Protein AF-A0A953VPZ8-F1 (afdb_monomer)

pLDDT: mean 78.91, std 10.3, range [40.44, 90.56]

Nearest PDB structures (foldseek):
  7b0s-assembly1_A  TM=2.725E-01  e=6.919E+00  Danio rerio

Mean predicted aligned error: 15.45 Å

Foldseek 3Di:
DVLVVQLVLLLLLLVLCVVLVVNLLSLCSVQADSVLNVVVQVVLCVPLVDHSNCSSVVVDDPVSSVSSSVVCVVCVVSSVVRNVVSVVVVVVVVVVVVVVVVVVVVCLVVLCVDPDPCSPCVLVVVLCVLVVVLVVLVCCLVPVDDADADPVRHGDPRSVVVVVVSVVVNCCSVPPVVVVNCCVPPVVPVVVVVVVVVVVVVVVVVVVVVD

Radius of gyration: 29.18 Å; Cα contacts (8 Å, |Δi|>4): 123; chains: 1; bounding box: 63×64×61 Å

Solvent-accessible surface area (backbone atoms only — not comparable to full-atom values): 11446 Å² total; per-residue (Å²): 128,69,71,66,54,57,56,50,36,44,56,45,22,27,59,53,30,48,77,72,69,36,51,61,63,20,47,27,40,72,58,27,50,69,69,54,34,50,52,51,44,51,50,42,28,72,74,72,66,49,52,53,61,40,47,37,67,68,68,65,51,75,68,55,52,50,50,53,47,50,47,47,70,77,38,44,68,61,43,51,50,49,36,51,56,28,52,51,50,52,52,51,50,53,46,52,60,48,48,57,56,47,51,56,49,48,53,50,51,54,35,59,72,42,88,52,67,61,64,55,38,41,67,58,52,49,51,50,52,53,50,52,51,50,54,50,50,50,50,37,61,75,76,62,60,80,67,47,62,37,99,85,76,44,72,28,80,65,18,52,54,50,53,53,51,51,53,51,52,50,49,44,49,60,54,52,51,48,48,52,52,46,42,59,65,54,57,54,48,55,62,52,53,53,52,50,51,52,51,53,51,51,52,51,54,53,60,61,72,78,110

Sequence (211 aa):
MAIGLAAAVLAAAVRPLAQKGIDLVGSVFNGATEAGAEKIAAEIEKRTGIKVQDIADDRLTADEWAQLKDFELQNQELLLNELQEAEGRDIDRVRLLNEDRSDARALQKAAMAQDDWLTRNFIHIYAILLTAFTFAFVAWAAFGARFDIGADGTLSAAGQAQIRTVDTVLGFLLGVSLSAIIQFFFGSSKGSSDKSRMLEDLIRTAQVRER

Structure (mmCIF, N/CA/C/O backbone):
data_AF-A0A953VPZ8-F1
#
_entry.id   AF-A0A953VPZ8-F1
#
loop_
_atom_site.group_PDB
_atom_site.id
_atom_site.type_symbol
_atom_site.label_atom_id
_atom_site.label_alt_id
_atom_site.label_comp_id
_atom_site.label_asym_id
_atom_site.label_entity_id
_atom_site.label_seq_id
_at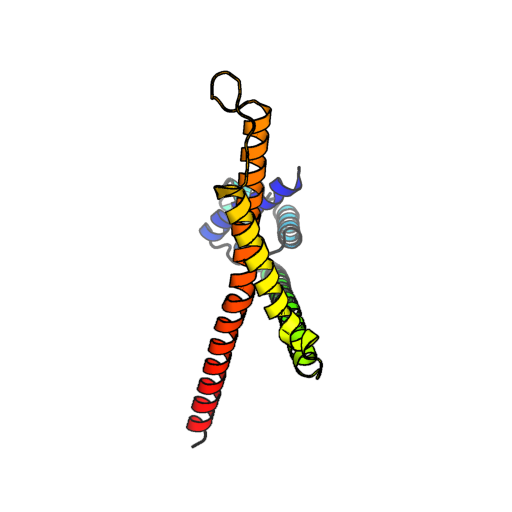om_site.pdbx_PDB_ins_code
_atom_site.Cartn_x
_atom_site.Cartn_y
_atom_site.Cartn_z
_atom_site.occupancy
_atom_site.B_iso_or_equiv
_atom_site.auth_seq_id
_atom_site.auth_comp_id
_atom_site.auth_asym_id
_atom_site.auth_atom_id
_atom_site.pdbx_PDB_model_num
ATOM 1 N N . MET A 1 1 ? -13.370 17.111 -1.414 1.00 40.44 1 MET A N 1
ATOM 2 C CA . MET A 1 1 ? -12.544 17.645 -0.304 1.00 40.44 1 MET A CA 1
ATOM 3 C C . MET A 1 1 ? -13.170 17.473 1.085 1.00 40.44 1 MET A C 1
ATOM 5 O O . MET A 1 1 ? -12.413 17.498 2.037 1.00 40.44 1 MET A O 1
ATOM 9 N N . ALA A 1 2 ? -14.487 17.256 1.237 1.00 45.53 2 ALA A N 1
ATOM 10 C CA . ALA A 1 2 ? -15.127 17.128 2.559 1.00 45.53 2 ALA A CA 1
ATOM 11 C C . ALA A 1 2 ? -14.930 15.764 3.265 1.00 45.53 2 ALA A C 1
ATOM 13 O O . ALA A 1 2 ? -15.015 15.698 4.484 1.00 45.53 2 ALA A O 1
ATOM 14 N N . ILE A 1 3 ? -14.617 14.698 2.517 1.00 46.91 3 ILE A N 1
ATOM 15 C CA . ILE A 1 3 ? -14.553 13.315 3.035 1.00 46.91 3 ILE A CA 1
ATOM 16 C C . ILE A 1 3 ? -13.409 13.132 4.054 1.00 46.91 3 ILE A C 1
ATOM 18 O O . ILE A 1 3 ? -13.586 12.503 5.085 1.00 46.91 3 ILE A O 1
ATOM 22 N N . GLY A 1 4 ? -12.255 13.775 3.837 1.00 54.81 4 GLY A N 1
ATOM 23 C CA . GLY A 1 4 ? -11.119 13.667 4.763 1.00 54.81 4 GLY A CA 1
ATOM 24 C C . GLY A 1 4 ? -11.300 14.401 6.099 1.00 54.81 4 GLY A C 1
ATOM 25 O O . GLY A 1 4 ? -10.588 14.100 7.050 1.00 54.81 4 GLY A O 1
ATOM 26 N N . LEU A 1 5 ? -12.235 15.356 6.188 1.00 60.59 5 LEU A N 1
ATOM 27 C CA . LEU A 1 5 ? -12.471 16.133 7.411 1.00 60.59 5 LEU A CA 1
ATOM 28 C C . LEU A 1 5 ? -13.300 15.349 8.436 1.00 60.59 5 LEU A C 1
ATOM 30 O O . LEU A 1 5 ? -12.982 15.398 9.619 1.00 60.59 5 LEU A O 1
ATOM 34 N N . ALA A 1 6 ? -14.312 14.595 7.998 1.00 68.38 6 ALA A N 1
ATOM 35 C CA . ALA A 1 6 ? -15.158 13.804 8.897 1.00 68.38 6 ALA A CA 1
ATOM 36 C C . ALA A 1 6 ? -14.380 12.646 9.547 1.00 68.38 6 ALA A C 1
ATOM 38 O O . ALA A 1 6 ? -14.385 12.508 10.770 1.00 68.38 6 ALA A O 1
ATOM 39 N N . ALA A 1 7 ? -13.620 11.885 8.752 1.00 71.62 7 ALA A N 1
ATOM 40 C CA . ALA A 1 7 ? -12.783 10.792 9.249 1.00 71.62 7 ALA A CA 1
ATOM 41 C C . ALA A 1 7 ? -11.695 11.274 10.228 1.00 71.62 7 ALA A C 1
ATOM 43 O O . ALA A 1 7 ? -11.443 10.636 11.250 1.00 71.62 7 ALA A O 1
ATOM 44 N N . ALA A 1 8 ? -11.080 12.432 9.959 1.00 77.75 8 ALA A N 1
ATOM 45 C CA . ALA A 1 8 ? -10.084 13.021 10.852 1.00 77.75 8 ALA A CA 1
ATOM 46 C C . ALA A 1 8 ? -10.686 13.459 12.199 1.00 77.75 8 ALA A C 1
ATOM 48 O O . ALA A 1 8 ? -10.063 13.254 13.240 1.00 77.75 8 ALA A O 1
ATOM 49 N N . VAL A 1 9 ? -11.898 14.022 12.188 1.00 81.50 9 VAL A N 1
ATOM 50 C CA . VAL A 1 9 ? -12.625 14.421 13.404 1.00 81.50 9 VAL A CA 1
ATOM 51 C C . VAL A 1 9 ? -13.013 13.198 14.243 1.00 81.50 9 VAL A C 1
ATOM 53 O O . VAL A 1 9 ? -12.809 13.204 15.455 1.00 81.50 9 VAL A O 1
ATOM 56 N N . LEU A 1 10 ? -13.496 12.124 13.612 1.00 83.12 10 LEU A N 1
ATOM 57 C CA . LEU A 1 10 ? -13.835 10.870 14.299 1.00 83.12 10 LEU A CA 1
ATOM 58 C C . LEU A 1 10 ? -12.601 10.212 14.932 1.00 83.12 10 LEU A C 1
ATOM 60 O O . LEU A 1 10 ? -12.634 9.836 16.102 1.00 83.12 10 LEU A O 1
ATOM 64 N N . ALA A 1 11 ? -11.482 10.151 14.204 1.00 82.31 11 ALA A N 1
ATOM 65 C CA . ALA A 1 11 ? -10.224 9.617 14.724 1.00 82.31 11 ALA A CA 1
ATOM 66 C C . ALA A 1 11 ? -9.658 10.459 15.884 1.00 82.31 11 ALA A C 1
ATOM 68 O O . ALA A 1 11 ? -9.096 9.916 16.838 1.00 82.31 11 ALA A O 1
ATOM 69 N N . ALA A 1 12 ? -9.819 11.784 15.828 1.00 84.62 12 ALA A N 1
ATOM 70 C CA . ALA A 1 12 ? -9.400 12.684 16.898 1.00 84.62 12 ALA A CA 1
ATOM 71 C C . ALA A 1 12 ? -10.238 12.507 18.177 1.00 84.62 12 ALA A C 1
ATOM 73 O O . ALA A 1 12 ? -9.688 12.615 19.272 1.00 84.62 12 ALA A O 1
ATOM 74 N N . ALA A 1 13 ? -11.521 12.147 18.055 1.00 84.62 13 ALA A N 1
ATOM 75 C CA . ALA A 1 13 ? -12.407 11.882 19.189 1.00 84.62 13 ALA A CA 1
ATOM 76 C C . ALA A 1 13 ? -12.068 10.587 19.962 1.00 84.62 13 ALA A C 1
ATOM 78 O O . ALA A 1 13 ? -12.404 10.478 21.140 1.00 84.62 13 ALA A O 1
ATOM 79 N N . VAL A 1 14 ? -11.351 9.625 19.362 1.00 85.38 14 VAL A N 1
ATOM 80 C CA . VAL A 1 14 ? -11.016 8.329 19.997 1.00 85.38 14 VAL A CA 1
ATOM 81 C C . VAL A 1 14 ? -10.221 8.500 21.297 1.00 85.38 14 VAL A C 1
ATOM 83 O O . VAL A 1 14 ? -10.503 7.846 22.301 1.00 85.38 14 VAL A O 1
ATOM 86 N N . ARG A 1 15 ? -9.217 9.385 21.302 1.00 85.44 15 ARG A N 1
ATOM 87 C CA . ARG A 1 15 ? -8.354 9.612 22.474 1.00 85.44 15 ARG A CA 1
ATOM 88 C C . ARG A 1 15 ? -9.101 10.202 23.677 1.00 85.44 15 ARG A C 1
ATOM 90 O O . ARG A 1 15 ? -8.970 9.621 24.755 1.00 85.44 15 ARG A O 1
ATOM 97 N N . PRO A 1 16 ? -9.848 11.315 23.548 1.00 86.75 16 PRO A N 1
ATOM 98 C CA . PRO A 1 16 ? -10.586 11.878 24.675 1.00 86.75 16 PRO A CA 1
ATOM 99 C C . PRO A 1 16 ? -11.687 10.927 25.174 1.00 86.75 16 PRO A C 1
ATOM 101 O O . PRO A 1 16 ? -11.852 10.792 26.384 1.00 86.75 16 PRO A O 1
ATOM 104 N N . LEU A 1 17 ? -12.347 10.167 24.287 1.00 87.44 17 LEU A N 1
ATOM 105 C CA . LEU A 1 17 ? -13.311 9.127 24.685 1.00 87.44 17 LEU A CA 1
ATOM 106 C C . LEU A 1 17 ? -12.668 8.041 25.561 1.00 87.44 17 LEU A C 1
ATOM 108 O O . LEU A 1 17 ? -13.186 7.728 26.633 1.00 87.44 17 LEU A O 1
ATOM 112 N N . ALA A 1 18 ? -11.502 7.527 25.159 1.00 83.50 18 ALA A N 1
ATOM 113 C CA . ALA A 1 18 ? -10.768 6.528 25.935 1.00 83.50 18 ALA A CA 1
ATOM 114 C C . ALA A 1 18 ? -10.271 7.079 27.287 1.00 83.50 18 ALA A C 1
ATOM 116 O O . ALA A 1 18 ? -10.328 6.392 28.303 1.00 83.50 18 ALA A O 1
ATOM 117 N N . GLN A 1 19 ? -9.824 8.339 27.340 1.00 86.12 19 GLN A N 1
ATOM 118 C CA . GLN A 1 19 ? -9.373 8.970 28.591 1.00 86.12 19 GLN A CA 1
ATOM 119 C C . GLN A 1 19 ? -10.501 9.162 29.614 1.00 86.12 19 GLN A C 1
ATOM 121 O O . GLN A 1 19 ? -10.240 9.183 30.817 1.00 86.12 19 GLN A O 1
ATOM 126 N N . LYS A 1 20 ? -11.746 9.296 29.150 1.00 86.38 20 LYS A N 1
ATOM 127 C CA . LYS A 1 20 ? -12.943 9.419 29.994 1.00 86.38 20 LYS A CA 1
ATOM 128 C C . LYS A 1 20 ? -13.634 8.075 30.257 1.00 86.38 20 LYS A C 1
ATOM 130 O O . LYS A 1 20 ? -14.678 8.053 30.905 1.00 86.38 20 LYS A O 1
ATOM 135 N N . GLY A 1 21 ? -13.048 6.965 29.796 1.00 82.19 21 GLY A N 1
ATOM 136 C CA . GLY A 1 21 ? -13.569 5.610 29.993 1.00 82.19 21 GLY A CA 1
ATOM 137 C C . GLY A 1 21 ? -14.840 5.319 29.196 1.00 82.19 21 GLY A C 1
ATOM 138 O O . GLY A 1 21 ? -15.685 4.554 29.662 1.00 82.19 21 GLY A O 1
ATOM 139 N N . ILE A 1 22 ? -15.020 5.967 28.041 1.00 89.25 22 ILE A N 1
ATOM 140 C CA . ILE A 1 22 ? -16.116 5.714 27.095 1.00 89.25 22 ILE A CA 1
ATOM 141 C C . ILE A 1 22 ? -15.594 4.768 26.005 1.00 89.25 22 ILE A C 1
ATOM 143 O O . ILE A 1 22 ? -15.309 5.162 24.870 1.00 89.25 22 ILE A O 1
ATOM 147 N N . ASP A 1 23 ? -15.399 3.510 26.397 1.00 84.94 23 ASP A N 1
ATOM 148 C CA . ASP A 1 23 ? -14.606 2.526 25.658 1.00 84.94 23 ASP A CA 1
ATOM 149 C C . ASP A 1 23 ? -15.328 1.968 24.425 1.00 84.94 23 ASP A C 1
ATOM 151 O O . ASP A 1 23 ? -14.698 1.755 23.388 1.00 84.94 23 ASP A O 1
ATOM 155 N N . LEU A 1 24 ? -16.645 1.746 24.481 1.00 83.25 24 LEU A N 1
ATOM 156 C CA . LEU A 1 24 ? -17.409 1.199 23.352 1.00 83.25 24 LEU A CA 1
ATOM 157 C C . LEU A 1 24 ? -17.569 2.226 22.232 1.00 83.25 24 LEU A C 1
ATOM 159 O O . LEU A 1 24 ? -17.402 1.895 21.065 1.00 83.25 24 LEU A O 1
ATOM 163 N N . VAL A 1 25 ? -17.826 3.491 22.567 1.00 85.44 25 VAL A N 1
ATOM 164 C CA . VAL A 1 25 ? -17.894 4.558 21.553 1.00 85.44 25 VAL A CA 1
ATOM 165 C C . VAL A 1 25 ? -16.508 4.803 20.950 1.00 85.44 25 VAL A C 1
ATOM 167 O O . VAL A 1 25 ? -16.372 4.905 19.731 1.00 85.44 25 VAL A O 1
ATOM 170 N N . GLY A 1 26 ? -15.461 4.831 21.782 1.00 85.31 26 GLY A N 1
ATOM 171 C CA . GLY A 1 26 ? -14.081 4.974 21.315 1.00 85.31 26 GLY A CA 1
ATOM 172 C C . GLY A 1 26 ? -13.617 3.806 20.438 1.00 85.31 26 GLY A C 1
ATOM 173 O O . GLY A 1 26 ? -12.988 4.026 19.403 1.00 85.31 26 GLY A O 1
ATOM 174 N N . SER A 1 27 ? -13.953 2.569 20.810 1.00 83.75 27 SER A N 1
ATOM 175 C CA . SER A 1 27 ? -13.618 1.374 20.024 1.00 83.75 27 SER A CA 1
ATOM 176 C C . SER A 1 27 ? -14.391 1.313 18.714 1.00 83.75 27 SER A C 1
ATOM 178 O O . SER A 1 27 ? -13.782 1.001 17.693 1.00 83.75 27 SER A O 1
ATOM 180 N N . VAL A 1 28 ? -15.674 1.691 18.698 1.00 85.00 28 VAL A N 1
ATOM 181 C CA . VAL A 1 28 ? -16.442 1.844 17.454 1.00 85.00 28 VAL A CA 1
ATOM 182 C C . VAL A 1 28 ? -15.779 2.877 16.552 1.00 85.00 28 VAL A C 1
ATOM 184 O O . VAL A 1 28 ? -15.530 2.579 15.398 1.00 85.00 28 VAL A O 1
ATOM 187 N N . PHE A 1 29 ? -15.406 4.062 17.033 1.00 87.00 29 PHE A N 1
ATOM 188 C CA . PHE A 1 29 ? -14.740 5.048 16.167 1.00 87.00 29 PHE A CA 1
ATOM 189 C C . PHE A 1 29 ? -13.352 4.619 15.679 1.00 87.00 29 PHE A C 1
ATOM 191 O O . PHE A 1 29 ? -12.915 5.069 14.623 1.00 87.00 29 PHE A O 1
ATOM 198 N N . ASN A 1 30 ? -12.669 3.741 16.411 1.00 84.56 30 ASN A N 1
ATOM 199 C CA . ASN A 1 30 ? -11.374 3.202 16.006 1.00 84.56 30 ASN A CA 1
ATOM 200 C C . ASN A 1 30 ? -11.483 2.013 15.032 1.00 84.56 30 ASN A C 1
ATOM 202 O O . ASN A 1 30 ? -10.611 1.839 14.185 1.00 84.56 30 ASN A O 1
ATOM 206 N N . GLY A 1 31 ? -12.511 1.174 15.182 1.00 74.12 31 GLY A N 1
ATOM 207 C CA . GLY A 1 31 ? -12.686 -0.069 14.426 1.00 74.12 31 GLY A CA 1
ATOM 208 C C . GLY A 1 31 ? -13.763 -0.017 13.343 1.00 74.12 31 GLY A C 1
ATOM 209 O O . GLY A 1 31 ? -13.745 -0.842 12.437 1.00 74.12 31 GLY A O 1
ATOM 210 N N . ALA A 1 32 ? -14.697 0.930 13.399 1.00 73.81 32 ALA A N 1
ATOM 211 C CA . ALA A 1 32 ? -15.796 1.018 12.449 1.00 73.81 32 ALA A CA 1
ATOM 212 C C . ALA A 1 32 ? -15.379 1.685 11.143 1.00 73.81 32 ALA A C 1
ATOM 214 O O . ALA A 1 32 ? -14.525 2.567 11.072 1.00 73.81 32 ALA A O 1
ATOM 215 N N . THR A 1 33 ? -16.081 1.298 10.084 1.00 73.06 33 THR A N 1
ATOM 216 C CA . THR A 1 33 ? -16.045 2.025 8.816 1.00 73.06 33 THR A CA 1
ATOM 217 C C . THR A 1 33 ? -16.553 3.454 8.995 1.00 73.06 33 THR A C 1
ATOM 219 O O . THR A 1 33 ? -17.422 3.677 9.837 1.00 73.06 33 THR A O 1
ATOM 222 N N . GLU A 1 34 ? -16.101 4.386 8.148 1.00 76.25 34 GLU A N 1
ATOM 223 C CA . GLU A 1 34 ? -16.544 5.793 8.160 1.00 76.25 34 GLU A CA 1
ATOM 224 C C . GLU A 1 34 ? -18.072 5.918 8.278 1.00 76.25 34 GLU A C 1
ATOM 226 O O . GLU A 1 34 ? -18.557 6.653 9.125 1.00 76.25 34 GLU A O 1
ATOM 231 N N . ALA A 1 35 ? -18.837 5.103 7.543 1.00 77.75 35 ALA A N 1
ATOM 232 C CA . ALA A 1 35 ? -20.300 5.102 7.602 1.00 77.75 35 ALA A CA 1
ATOM 233 C C . ALA A 1 35 ? -20.890 4.664 8.963 1.00 77.75 35 ALA A C 1
ATOM 235 O O . ALA A 1 35 ? -21.907 5.203 9.395 1.00 77.75 35 ALA A O 1
ATOM 236 N N . GLY A 1 36 ? -20.270 3.695 9.644 1.00 78.06 36 GLY A N 1
ATOM 237 C CA . GLY A 1 36 ? -20.708 3.228 10.969 1.00 78.06 36 GLY A CA 1
ATOM 238 C C . GLY A 1 36 ? -20.361 4.244 12.057 1.00 78.06 36 GLY A C 1
ATOM 239 O O . GLY A 1 36 ? -21.195 4.588 12.893 1.00 78.06 36 GLY A O 1
ATOM 240 N N . ALA A 1 37 ? -19.160 4.819 11.978 1.00 82.38 37 ALA A N 1
ATOM 241 C CA . ALA A 1 37 ? -18.730 5.900 12.855 1.00 82.38 37 ALA A CA 1
ATOM 242 C C . ALA A 1 37 ? -19.582 7.174 12.661 1.00 82.38 37 ALA A C 1
ATOM 244 O O . ALA A 1 37 ? -20.009 7.781 13.641 1.00 82.38 37 ALA A O 1
ATOM 245 N N . GLU A 1 38 ? -19.926 7.543 11.424 1.00 84.31 38 GLU A N 1
ATOM 246 C CA . GLU A 1 38 ? -20.833 8.661 11.121 1.00 84.31 38 GLU A CA 1
ATOM 247 C C . GLU A 1 38 ? -22.262 8.422 11.623 1.00 84.31 38 GLU A C 1
ATOM 249 O O . GLU A 1 38 ? -22.907 9.342 12.124 1.00 84.31 38 GLU A O 1
ATOM 254 N N . LYS A 1 39 ? -22.764 7.188 11.539 1.00 84.56 39 LYS A N 1
ATOM 255 C CA . LYS A 1 39 ? -24.092 6.831 12.053 1.00 84.56 39 LYS A CA 1
ATOM 256 C C . LYS A 1 39 ? -24.168 6.986 13.572 1.00 84.56 39 LYS A C 1
ATOM 258 O O . LYS A 1 39 ? -25.136 7.552 14.077 1.00 84.56 39 LYS A O 1
ATOM 263 N N . ILE A 1 40 ? -23.142 6.537 14.297 1.00 84.06 40 ILE A N 1
ATOM 264 C CA . ILE A 1 40 ? -23.060 6.715 15.753 1.00 84.06 40 ILE A CA 1
ATOM 265 C C . ILE A 1 40 ? -22.842 8.187 16.117 1.00 84.06 40 ILE A C 1
ATOM 267 O O . ILE A 1 40 ? -23.482 8.677 17.041 1.00 84.06 40 ILE A O 1
ATOM 271 N N . ALA A 1 41 ? -22.031 8.922 15.355 1.00 86.12 41 ALA A N 1
ATOM 272 C CA . ALA A 1 41 ? -21.867 10.366 15.505 1.00 86.12 41 ALA A CA 1
ATOM 273 C C . ALA A 1 41 ? -23.193 11.130 15.368 1.00 86.12 41 ALA A C 1
ATOM 275 O O . ALA A 1 41 ? -23.511 11.974 16.205 1.00 86.12 41 ALA A O 1
ATOM 276 N N . ALA A 1 42 ? -23.982 10.802 14.344 1.00 86.19 42 ALA A N 1
ATOM 277 C CA . ALA A 1 42 ? -25.286 11.408 14.110 1.00 86.19 42 ALA A CA 1
ATOM 278 C C . ALA A 1 42 ? -26.299 11.041 15.204 1.00 86.19 42 ALA A C 1
ATOM 280 O O . ALA A 1 42 ? -27.109 11.879 15.597 1.00 86.19 42 ALA A O 1
ATOM 281 N N . GLU A 1 43 ? -26.263 9.808 15.717 1.00 85.19 43 GLU A N 1
ATOM 282 C CA . GLU A 1 43 ? -27.168 9.383 16.788 1.00 85.19 43 GLU A CA 1
ATOM 283 C C . GLU A 1 43 ? -26.795 10.008 18.143 1.00 85.19 43 GLU A C 1
ATOM 285 O O . GLU A 1 43 ? -27.692 10.367 18.909 1.00 85.19 43 GLU A O 1
ATOM 290 N N . ILE A 1 44 ? -25.499 10.219 18.409 1.00 85.56 44 ILE A N 1
ATOM 291 C CA . ILE A 1 44 ? -25.018 11.015 19.546 1.00 85.56 44 ILE A CA 1
ATOM 292 C C . ILE A 1 44 ? -25.533 12.451 19.409 1.00 85.56 44 ILE A C 1
ATOM 294 O O . ILE A 1 44 ? -26.270 12.909 20.279 1.00 85.56 44 ILE A O 1
ATOM 298 N N . GLU A 1 45 ? -25.259 13.131 18.292 1.00 88.00 45 GLU A N 1
ATOM 299 C CA . GLU A 1 45 ? -25.697 14.519 18.080 1.00 88.00 45 GLU A CA 1
ATOM 300 C C . GLU A 1 45 ? -27.221 14.663 18.189 1.00 88.00 45 GLU A C 1
ATOM 302 O O . GLU A 1 45 ? -27.728 15.606 18.792 1.00 88.00 45 GLU A O 1
ATOM 307 N N . LYS A 1 46 ? -27.982 13.695 17.680 1.00 86.62 46 LYS A N 1
ATOM 308 C CA . LYS A 1 46 ? -29.445 13.709 17.745 1.00 86.62 46 LYS A CA 1
ATOM 309 C C . LYS A 1 46 ? -29.997 13.536 19.162 1.00 86.62 46 LYS A C 1
ATOM 311 O O . LYS A 1 46 ? -31.048 14.101 19.464 1.00 86.62 46 LYS A O 1
ATOM 316 N N . ARG A 1 47 ? -29.358 12.721 20.007 1.00 81.75 47 ARG A N 1
ATOM 317 C CA . ARG A 1 47 ? -29.874 12.382 21.347 1.00 81.75 47 ARG A CA 1
ATOM 318 C C . ARG A 1 47 ? -29.329 13.266 22.451 1.00 81.75 47 ARG A C 1
ATOM 320 O O . ARG A 1 47 ? -30.076 13.604 23.363 1.00 81.75 47 ARG A O 1
ATOM 327 N N . THR A 1 48 ? -28.050 13.607 22.380 1.00 80.88 48 THR A N 1
ATOM 328 C CA . THR A 1 48 ? -27.366 14.408 23.400 1.00 80.88 48 THR A CA 1
ATOM 329 C C . THR A 1 48 ? -27.151 15.849 22.944 1.00 80.88 48 THR A C 1
ATOM 331 O O . THR A 1 48 ? -26.868 16.710 23.766 1.00 80.88 48 THR A O 1
ATOM 334 N N . GLY A 1 49 ? -27.296 16.146 21.647 1.00 80.62 49 GLY A N 1
ATOM 335 C CA . GLY A 1 49 ? -26.959 17.461 21.092 1.00 80.62 49 GLY A CA 1
ATOM 336 C C . GLY A 1 49 ? -25.455 17.684 20.923 1.00 80.62 49 GLY A C 1
ATOM 337 O O . GLY A 1 49 ? -25.049 18.755 20.473 1.00 80.62 49 GLY A O 1
ATOM 338 N N . ILE A 1 50 ? -24.627 16.696 21.276 1.00 83.94 50 ILE A N 1
ATOM 339 C CA . ILE A 1 50 ? -23.170 16.820 21.303 1.00 83.94 50 ILE A CA 1
ATOM 340 C C . ILE A 1 50 ? -22.602 16.542 19.916 1.00 83.94 50 ILE A C 1
ATOM 342 O O . ILE A 1 50 ? -22.806 15.468 19.348 1.00 83.94 50 ILE A O 1
ATOM 346 N N . LYS A 1 51 ? -21.825 17.486 19.386 1.00 84.12 51 LYS A N 1
ATOM 347 C CA . LYS A 1 51 ? -21.119 17.295 18.119 1.00 84.12 51 LYS A CA 1
ATOM 348 C C . LYS A 1 51 ? -19.810 16.567 18.354 1.00 84.12 51 LYS A C 1
ATOM 350 O O . LYS A 1 51 ? -19.058 16.887 19.269 1.00 84.12 51 LYS A O 1
ATOM 355 N N . VAL A 1 52 ? -19.462 15.663 17.442 1.00 81.50 52 VAL A N 1
ATOM 356 C CA . VAL A 1 52 ? -18.191 14.919 17.506 1.00 81.50 52 VAL A CA 1
ATOM 357 C C . VAL A 1 52 ? -16.962 15.834 17.472 1.00 81.50 52 VAL A C 1
ATOM 359 O O . VAL A 1 52 ? -15.933 15.504 18.049 1.00 81.50 52 VAL A O 1
ATOM 362 N N . GLN A 1 53 ? -17.077 17.014 16.862 1.00 84.00 53 GLN A N 1
ATOM 363 C CA . GLN A 1 53 ? -16.019 18.030 16.870 1.00 84.00 53 GLN A CA 1
ATOM 364 C C . GLN A 1 53 ? -15.699 18.519 18.288 1.00 84.00 53 GLN A C 1
ATOM 366 O O . GLN A 1 53 ? -14.531 18.686 18.622 1.00 84.00 53 GLN A O 1
ATOM 371 N N . ASP A 1 54 ? -16.713 18.673 19.139 1.00 84.31 54 ASP A N 1
ATOM 372 C CA . ASP A 1 54 ? -16.533 19.115 20.524 1.00 84.31 54 ASP A CA 1
ATOM 373 C C . ASP A 1 54 ? -15.937 17.999 21.396 1.00 84.31 54 ASP A C 1
ATOM 375 O O . ASP A 1 54 ? -15.173 18.282 22.320 1.00 84.31 54 ASP A O 1
ATOM 379 N N . ILE A 1 55 ? -16.212 16.731 21.047 1.00 82.75 55 ILE A N 1
ATOM 380 C CA . ILE A 1 55 ? -15.533 15.557 21.618 1.00 82.75 55 ILE A CA 1
ATOM 381 C C . ILE A 1 55 ? -14.044 15.574 21.233 1.00 82.75 55 ILE A C 1
ATOM 383 O O . ILE A 1 55 ? -13.184 15.399 22.091 1.00 82.75 55 ILE A O 1
ATOM 387 N N . ALA A 1 56 ? -13.735 15.789 19.949 1.00 83.00 56 ALA A N 1
ATOM 388 C CA . ALA A 1 56 ? -12.370 15.796 19.417 1.00 83.00 56 ALA A CA 1
ATOM 389 C C . ALA A 1 56 ? -11.511 16.948 19.965 1.00 83.00 56 ALA A C 1
ATOM 391 O O . ALA A 1 56 ? -10.323 16.755 20.223 1.00 83.00 56 ALA A O 1
ATOM 392 N N . ASP A 1 57 ? -12.118 18.119 20.169 1.00 84.81 57 ASP A N 1
ATOM 393 C CA . ASP A 1 57 ? -11.465 19.310 20.723 1.00 84.81 57 ASP A CA 1
ATOM 394 C C . ASP A 1 57 ? -11.425 19.321 22.270 1.00 84.81 57 ASP A C 1
ATOM 396 O O . ASP A 1 57 ? -10.950 20.299 22.850 1.00 84.81 57 ASP A O 1
ATOM 400 N N . ASP A 1 58 ? -11.921 18.269 22.939 1.00 81.25 58 ASP A N 1
ATOM 401 C CA . ASP A 1 58 ? -12.032 18.145 24.408 1.00 81.25 58 ASP A CA 1
ATOM 402 C C . ASP A 1 58 ? -12.736 19.351 25.068 1.00 81.25 58 ASP A C 1
ATOM 404 O O . ASP A 1 58 ? -12.348 19.842 26.129 1.00 81.25 58 ASP A O 1
ATOM 408 N N . ARG A 1 59 ? -13.781 19.872 24.413 1.00 83.19 59 ARG A N 1
ATOM 409 C CA . ARG A 1 59 ? -14.531 21.063 24.864 1.00 83.19 59 ARG A CA 1
ATOM 410 C C . ARG A 1 59 ? -15.770 20.742 25.695 1.00 83.19 59 ARG A C 1
ATOM 412 O O . ARG A 1 59 ? -16.504 21.655 26.064 1.00 83.19 59 ARG A O 1
ATOM 419 N N . LEU A 1 60 ? -15.996 19.468 25.991 1.00 84.19 60 LEU A N 1
ATOM 420 C CA . LEU A 1 60 ? -17.184 19.006 26.695 1.00 84.19 60 LEU A CA 1
ATOM 421 C C . LEU A 1 60 ? -17.112 19.277 28.194 1.00 84.19 60 LEU A C 1
ATOM 423 O O . LEU A 1 60 ? -16.104 19.032 28.865 1.00 84.19 60 LEU A O 1
ATOM 427 N N . THR A 1 61 ? -18.237 19.727 28.728 1.00 85.56 61 THR A N 1
ATOM 428 C CA . THR A 1 61 ? -18.492 19.866 30.159 1.00 85.56 61 THR A CA 1
ATOM 429 C C . THR A 1 61 ? -18.639 18.499 30.833 1.00 85.56 61 THR A C 1
ATOM 431 O O . THR A 1 61 ? -18.878 17.476 30.192 1.00 85.56 61 THR A O 1
ATOM 434 N N . ALA A 1 62 ? -18.499 18.460 32.162 1.00 83.00 62 ALA A N 1
ATOM 435 C CA . ALA A 1 62 ? -18.650 17.221 32.930 1.00 83.00 62 ALA A CA 1
ATOM 436 C C . ALA A 1 62 ? -20.039 16.574 32.750 1.00 83.00 62 ALA A C 1
ATOM 438 O O . ALA A 1 62 ? -20.136 15.348 32.704 1.00 83.00 62 ALA A O 1
ATOM 439 N N . ASP A 1 63 ? -21.085 17.389 32.588 1.00 84.00 63 ASP A N 1
ATOM 440 C CA . ASP A 1 63 ? -22.454 16.915 32.368 1.00 84.00 63 ASP A CA 1
ATOM 441 C C . ASP A 1 63 ? -22.627 16.304 30.967 1.00 84.00 63 ASP A C 1
ATOM 443 O O . ASP A 1 63 ? -23.287 15.279 30.812 1.00 84.00 63 ASP A O 1
ATOM 447 N N . GLU A 1 64 ? -21.980 16.867 29.944 1.00 85.00 64 GLU A N 1
ATOM 448 C CA . GLU A 1 64 ? -21.983 16.315 28.581 1.00 85.00 64 GLU A CA 1
ATOM 449 C C . GLU A 1 64 ? -21.216 14.987 28.496 1.00 85.00 64 GLU A C 1
ATOM 451 O O . GLU A 1 64 ? -21.647 14.053 27.817 1.00 85.00 64 GLU A O 1
ATOM 456 N N . TRP A 1 65 ? -20.121 14.849 29.250 1.00 85.19 65 TRP A N 1
ATOM 457 C CA . TRP A 1 65 ? -19.427 13.567 29.400 1.00 85.19 65 TRP A CA 1
ATOM 458 C C . TRP A 1 65 ? -20.309 12.504 30.061 1.00 85.19 65 TRP A C 1
ATOM 460 O O . TRP A 1 65 ? -20.300 11.348 29.633 1.00 85.19 65 TRP A O 1
ATOM 470 N N . ALA A 1 66 ? -21.095 12.886 31.071 1.00 86.12 66 ALA A N 1
ATOM 471 C CA . ALA A 1 66 ? -22.052 11.983 31.704 1.00 86.12 66 ALA A CA 1
ATOM 472 C C . ALA A 1 66 ? -23.147 11.542 30.717 1.00 86.12 66 ALA A C 1
ATOM 474 O O . ALA A 1 66 ? -23.458 10.356 30.647 1.00 86.12 66 ALA A O 1
ATOM 475 N N . GLN A 1 67 ? -23.653 12.451 29.878 1.00 87.00 67 GLN A N 1
ATOM 476 C CA . GLN A 1 67 ? -24.629 12.114 28.833 1.00 87.00 67 GLN A CA 1
ATOM 477 C C . GLN A 1 67 ? -24.068 11.161 27.771 1.00 87.00 67 GLN A C 1
ATOM 479 O O . GLN A 1 67 ? -24.778 10.263 27.320 1.00 87.00 67 GLN A O 1
ATOM 484 N N . LEU A 1 68 ? -22.799 11.312 27.379 1.00 86.44 68 LEU A N 1
ATOM 485 C CA . LEU A 1 68 ? -22.136 10.362 26.477 1.00 86.44 68 LEU A CA 1
ATOM 486 C C . LEU A 1 68 ? -21.973 8.984 27.121 1.00 86.44 68 LEU A C 1
ATOM 488 O O . LEU A 1 68 ? -22.134 7.966 26.446 1.00 86.44 68 LEU A O 1
ATOM 492 N N . LYS A 1 69 ? -21.683 8.942 28.425 1.00 89.00 69 LYS A N 1
ATOM 493 C CA . LYS A 1 69 ? -21.598 7.683 29.167 1.00 89.00 69 LYS A CA 1
ATOM 494 C C . LYS A 1 69 ? -22.962 7.003 29.274 1.00 89.00 69 LYS A C 1
ATOM 496 O O . LYS A 1 69 ? -23.063 5.800 29.047 1.00 89.00 69 LYS A O 1
ATOM 501 N N . ASP A 1 70 ? -24.017 7.764 29.539 1.00 87.88 70 ASP A N 1
ATOM 502 C CA . ASP A 1 70 ? -25.386 7.249 29.534 1.00 87.88 70 ASP A CA 1
ATOM 503 C C . ASP A 1 70 ? -25.803 6.769 28.140 1.00 87.88 70 ASP A C 1
ATOM 505 O O . ASP A 1 70 ? -26.434 5.719 28.014 1.00 87.88 70 ASP A O 1
ATOM 509 N N . PHE A 1 71 ? -25.402 7.478 27.082 1.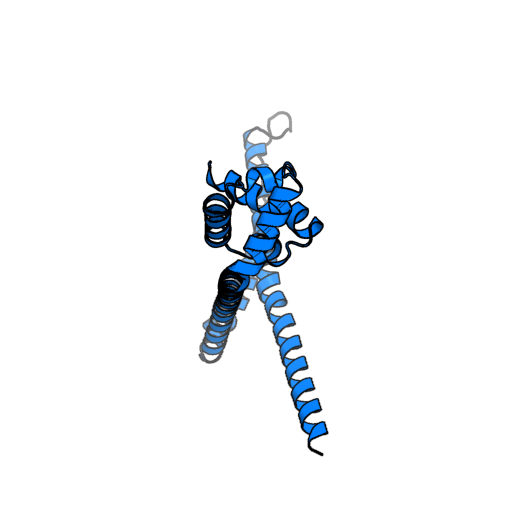00 89.38 71 PHE A N 1
ATOM 510 C CA . PHE A 1 71 ? -25.611 7.035 25.706 1.00 89.38 71 PHE A CA 1
ATOM 511 C C . PHE A 1 71 ? -24.927 5.690 25.438 1.00 89.38 71 PHE A C 1
ATOM 513 O O . PHE A 1 71 ? -25.564 4.797 24.879 1.00 89.38 71 PHE A O 1
ATOM 520 N N . GLU A 1 72 ? -23.668 5.524 25.853 1.00 88.50 72 GLU A N 1
ATOM 521 C CA . GLU A 1 72 ? -22.926 4.266 25.723 1.00 88.50 72 GLU A CA 1
ATOM 522 C C . GLU A 1 72 ? -23.658 3.111 26.417 1.00 88.50 72 GLU A C 1
ATOM 524 O O . GLU A 1 72 ? -23.851 2.053 25.819 1.00 88.50 72 GLU A O 1
ATOM 529 N N . LEU A 1 73 ? -24.114 3.330 27.652 1.00 88.69 73 LEU A N 1
ATOM 530 C CA . LEU A 1 73 ? -24.829 2.320 28.434 1.00 88.69 73 LEU A CA 1
ATOM 531 C C . LEU A 1 73 ? -26.184 1.962 27.813 1.00 88.69 73 LEU A C 1
ATOM 533 O O . LEU A 1 73 ? -26.560 0.793 27.772 1.00 88.69 73 LEU A O 1
ATOM 537 N N . GLN A 1 74 ? -26.919 2.954 27.308 1.00 89.12 74 GLN A N 1
ATOM 538 C CA . GLN A 1 74 ? -28.236 2.743 26.701 1.00 89.12 74 GLN A CA 1
ATOM 539 C C . GLN A 1 74 ? -28.163 2.126 25.302 1.00 89.12 74 GLN A C 1
ATOM 541 O O . GLN A 1 74 ? -29.101 1.448 24.887 1.00 89.12 74 GLN A O 1
ATOM 546 N N . ASN A 1 75 ? -27.076 2.363 24.566 1.00 89.44 75 ASN A N 1
ATOM 547 C CA . ASN A 1 75 ? -26.920 1.944 23.171 1.00 89.44 75 ASN A CA 1
ATOM 548 C C . ASN A 1 75 ? -25.806 0.903 23.001 1.00 89.44 75 ASN A C 1
ATOM 550 O O . ASN A 1 75 ? -25.291 0.723 21.900 1.00 89.44 75 ASN A O 1
ATOM 554 N N . GLN A 1 76 ? -25.454 0.186 24.069 1.00 87.69 76 GLN A N 1
ATOM 555 C CA . GLN A 1 76 ? -24.405 -0.830 24.050 1.00 87.69 76 GLN A CA 1
ATOM 556 C C . GLN A 1 76 ? -24.631 -1.883 22.954 1.00 87.69 76 GLN A C 1
ATOM 558 O O . GLN A 1 76 ? -23.692 -2.237 22.249 1.00 87.69 76 GLN A O 1
ATOM 563 N N . GLU A 1 77 ? -25.867 -2.348 22.760 1.00 87.31 77 GLU A N 1
ATOM 564 C CA . GLU A 1 77 ? -26.194 -3.330 21.717 1.00 87.31 77 GLU A CA 1
ATOM 565 C C . GLU A 1 77 ? -25.933 -2.785 20.304 1.00 87.31 77 GLU A C 1
ATOM 567 O O . GLU A 1 77 ? -25.345 -3.472 19.472 1.00 87.31 77 GLU A O 1
ATOM 572 N N . LEU A 1 78 ? -26.296 -1.524 20.049 1.00 88.38 78 LEU A N 1
ATOM 573 C CA . LEU A 1 78 ? -26.021 -0.856 18.777 1.00 88.38 78 LEU A CA 1
ATOM 574 C C . LEU A 1 78 ? -24.510 -0.759 18.524 1.00 88.38 78 LEU A C 1
ATOM 576 O O . LEU A 1 78 ? -24.053 -1.083 17.431 1.00 88.38 78 LEU A O 1
ATOM 580 N N . LEU A 1 79 ? -23.741 -0.345 19.536 1.00 88.25 79 LEU A N 1
ATOM 581 C CA . LEU A 1 79 ? -22.285 -0.205 19.438 1.00 88.25 79 LEU A CA 1
ATOM 582 C C . LEU A 1 79 ? -21.602 -1.560 19.193 1.00 88.25 79 LEU A C 1
ATOM 584 O O . LEU A 1 79 ? -20.706 -1.654 18.356 1.00 88.25 79 LEU A O 1
ATOM 588 N N . LEU A 1 80 ? -22.048 -2.619 19.874 1.00 88.38 80 LEU A N 1
ATOM 589 C CA . LEU A 1 80 ? -21.517 -3.972 19.686 1.00 88.38 80 LEU A CA 1
ATOM 590 C C . LEU A 1 80 ? -21.836 -4.538 18.298 1.00 88.38 80 LEU A C 1
ATOM 592 O O . LEU A 1 80 ? -20.967 -5.164 17.696 1.00 88.38 80 LEU A O 1
ATOM 596 N N . ASN A 1 81 ? -23.040 -4.302 17.775 1.00 88.38 81 ASN A N 1
ATOM 597 C CA . ASN A 1 81 ? -23.410 -4.756 16.434 1.00 88.38 81 ASN A CA 1
ATOM 598 C C . ASN A 1 81 ? -22.557 -4.076 15.353 1.00 88.38 81 ASN A C 1
ATOM 600 O O . ASN A 1 81 ? -22.037 -4.753 14.471 1.00 88.38 81 ASN A O 1
ATOM 604 N N . GLU A 1 82 ? -22.339 -2.761 15.447 1.00 87.25 82 GLU A N 1
ATOM 605 C CA . GLU A 1 82 ? -21.492 -2.031 14.489 1.00 87.25 82 GLU A CA 1
ATOM 606 C C . GLU A 1 82 ? -20.023 -2.492 14.545 1.00 87.25 82 GLU A C 1
ATOM 608 O O . GLU A 1 82 ? -19.371 -2.610 13.505 1.00 87.25 82 GLU A O 1
ATOM 613 N N . LEU A 1 83 ? -19.505 -2.816 15.739 1.00 85.31 83 LEU A N 1
ATOM 614 C CA . LEU A 1 83 ? -18.180 -3.433 15.893 1.00 85.31 83 LEU A CA 1
ATOM 615 C C . LEU A 1 83 ? -18.112 -4.802 15.217 1.00 85.31 83 LEU A C 1
ATOM 617 O O . LEU A 1 83 ? -17.196 -5.051 14.437 1.00 85.31 83 LEU A O 1
ATOM 621 N N . GLN A 1 84 ? -19.092 -5.671 15.471 1.00 86.31 84 GLN A N 1
ATOM 622 C CA . GLN A 1 84 ? -19.142 -7.003 14.863 1.00 86.31 84 GLN A CA 1
ATOM 623 C C . GLN A 1 84 ? -19.232 -6.934 13.336 1.00 86.31 84 GLN A C 1
ATOM 625 O O . GLN A 1 84 ? -18.574 -7.709 12.644 1.00 86.31 84 GLN A O 1
ATOM 630 N N . GLU A 1 85 ? -20.006 -5.996 12.790 1.00 85.44 85 GLU A N 1
ATOM 631 C CA . GLU A 1 85 ? -20.085 -5.777 11.344 1.00 85.44 85 GLU A CA 1
ATOM 632 C C . GLU A 1 85 ? -18.770 -5.259 10.753 1.00 85.44 85 GLU A C 1
ATOM 634 O O . GLU A 1 85 ? -18.432 -5.573 9.606 1.00 85.44 85 GLU A O 1
ATOM 639 N N . ALA A 1 86 ? -18.031 -4.431 11.491 1.00 82.31 86 ALA A N 1
ATOM 640 C CA . ALA A 1 86 ? -16.720 -3.963 11.062 1.00 82.31 86 ALA A CA 1
ATOM 641 C C . ALA A 1 86 ? -15.685 -5.102 11.077 1.00 82.31 86 ALA A C 1
ATOM 643 O O . ALA A 1 86 ? -15.032 -5.348 10.061 1.00 82.31 86 ALA A O 1
ATOM 644 N N . GLU A 1 87 ? -15.614 -5.863 12.171 1.00 83.38 87 GLU A N 1
ATOM 645 C CA . GLU A 1 87 ? -14.725 -7.023 12.302 1.00 83.38 87 GLU A CA 1
ATOM 646 C C . GLU A 1 87 ? -15.047 -8.120 11.277 1.00 83.38 87 GLU A C 1
ATOM 648 O O . GLU A 1 87 ? -14.142 -8.682 10.657 1.00 83.38 87 GLU A O 1
ATOM 653 N N . GLY A 1 88 ? -16.332 -8.402 11.040 1.00 84.94 88 GLY A N 1
ATOM 654 C CA . GLY A 1 88 ? -16.775 -9.379 10.044 1.00 84.94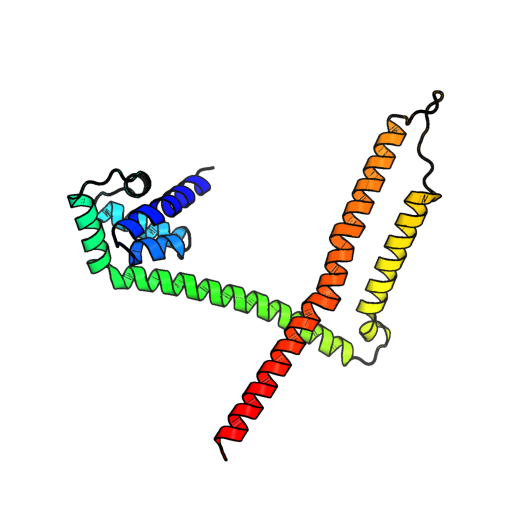 88 GLY A CA 1
ATOM 655 C C . GLY A 1 88 ? -16.310 -9.023 8.631 1.00 84.94 88 GLY A C 1
ATOM 656 O O . GLY A 1 88 ? -15.795 -9.879 7.912 1.00 84.94 88 GLY A O 1
ATOM 657 N N . ARG A 1 89 ? -16.391 -7.740 8.256 1.00 81.44 89 ARG A N 1
ATOM 658 C CA . ARG A 1 89 ? -15.898 -7.250 6.959 1.00 81.44 89 ARG A CA 1
ATOM 659 C C . ARG A 1 89 ? -14.383 -7.362 6.822 1.00 81.44 89 ARG A C 1
ATOM 661 O O . ARG A 1 89 ? -13.899 -7.690 5.737 1.00 81.44 89 ARG A O 1
ATOM 668 N N . ASP A 1 90 ? -13.634 -7.117 7.892 1.00 79.50 90 ASP A N 1
ATOM 669 C CA . ASP A 1 90 ? -12.180 -7.293 7.885 1.00 79.50 90 ASP A CA 1
ATOM 670 C C . ASP A 1 90 ? -11.791 -8.765 7.718 1.00 79.50 90 ASP A C 1
ATOM 672 O O . ASP A 1 90 ? -10.904 -9.089 6.919 1.00 79.50 90 ASP A O 1
ATOM 676 N N . ILE A 1 91 ? -12.496 -9.670 8.400 1.00 82.38 91 ILE A N 1
ATOM 677 C CA . ILE A 1 91 ? -12.319 -11.117 8.233 1.00 82.38 91 ILE A CA 1
ATOM 678 C C . ILE A 1 91 ? -12.635 -11.530 6.792 1.00 82.38 91 ILE A C 1
ATOM 680 O O . ILE A 1 91 ? -11.829 -12.235 6.178 1.00 82.38 91 ILE A O 1
ATOM 684 N N . ASP A 1 92 ? -13.746 -11.059 6.225 1.00 83.75 92 ASP A N 1
ATOM 685 C CA . ASP A 1 92 ? -14.131 -11.349 4.840 1.00 83.75 92 ASP A CA 1
ATOM 686 C C . ASP A 1 92 ? -13.103 -10.812 3.843 1.00 83.75 92 ASP A C 1
ATOM 688 O O . ASP A 1 92 ? -12.718 -11.510 2.905 1.00 83.75 92 ASP A O 1
ATOM 692 N N . ARG A 1 93 ? -12.570 -9.609 4.067 1.00 77.44 93 ARG A N 1
ATOM 693 C CA . ARG A 1 93 ? -11.504 -9.046 3.232 1.00 77.44 93 ARG A CA 1
ATOM 694 C C . ARG A 1 93 ? -10.247 -9.907 3.277 1.00 77.44 93 ARG A C 1
ATOM 696 O O . ARG A 1 93 ? -9.662 -10.199 2.234 1.00 77.44 93 ARG A O 1
ATOM 703 N N . VAL A 1 94 ? -9.818 -10.320 4.468 1.00 76.25 94 VAL A N 1
ATOM 704 C CA . VAL A 1 94 ? -8.658 -11.209 4.632 1.00 76.25 94 VAL A CA 1
ATOM 705 C C . VAL A 1 94 ? -8.918 -12.563 3.977 1.00 76.25 94 VAL A C 1
ATOM 707 O O . VAL A 1 94 ? -8.014 -13.122 3.350 1.00 76.25 94 VAL A O 1
ATOM 710 N N . ARG A 1 95 ? -10.145 -13.076 4.083 1.00 78.56 95 ARG A N 1
ATOM 711 C CA . ARG A 1 95 ? -10.571 -14.318 3.447 1.00 78.56 95 ARG A CA 1
ATOM 712 C C . ARG A 1 95 ? -10.505 -14.216 1.927 1.00 78.56 95 ARG A C 1
ATOM 714 O O . ARG A 1 95 ? -9.832 -15.052 1.341 1.00 78.56 95 ARG A O 1
ATOM 721 N N . LEU A 1 96 ? -11.082 -13.181 1.317 1.00 75.81 96 LEU A N 1
ATOM 722 C CA . LEU A 1 96 ? -11.017 -12.932 -0.130 1.00 75.81 96 LEU A CA 1
ATOM 723 C C . LEU A 1 96 ? -9.565 -12.831 -0.619 1.00 75.81 96 LEU A C 1
ATOM 725 O O . LEU A 1 96 ? -9.175 -13.508 -1.563 1.00 75.81 96 LEU A O 1
ATOM 729 N N . LEU A 1 97 ? -8.714 -12.080 0.091 1.00 72.44 97 LEU A N 1
ATOM 730 C CA . LEU A 1 97 ? -7.281 -11.989 -0.226 1.00 72.44 97 LEU A CA 1
ATOM 731 C C . LEU A 1 97 ? -6.558 -13.342 -0.123 1.00 72.44 97 LEU A C 1
ATOM 733 O O . LEU A 1 97 ? -5.558 -13.581 -0.805 1.00 72.44 97 LEU A O 1
ATOM 737 N N . ASN A 1 98 ? -7.002 -14.217 0.778 1.00 75.12 98 ASN A N 1
ATOM 738 C CA . ASN A 1 98 ? -6.438 -15.550 0.942 1.00 75.12 98 ASN A CA 1
ATOM 739 C C . ASN A 1 98 ? -6.999 -16.543 -0.091 1.00 75.12 98 ASN A C 1
ATOM 741 O O . ASN A 1 98 ? -6.249 -17.410 -0.539 1.00 75.12 98 ASN A O 1
ATOM 745 N N . GLU A 1 99 ? -8.264 -16.395 -0.487 1.00 72.31 99 GLU A N 1
ATOM 746 C CA . GLU A 1 99 ? -8.923 -17.142 -1.563 1.00 72.31 99 GLU A CA 1
ATOM 747 C C . GLU A 1 99 ? -8.255 -16.838 -2.911 1.00 72.31 99 GLU A C 1
ATOM 749 O O . GLU A 1 99 ? -7.772 -17.776 -3.543 1.00 72.31 99 GLU A O 1
ATOM 754 N N . ASP A 1 100 ? -8.029 -15.563 -3.252 1.00 68.50 100 ASP A N 1
ATOM 755 C CA . ASP A 1 100 ? -7.263 -15.143 -4.442 1.00 68.50 100 ASP A CA 1
ATOM 756 C C . ASP A 1 100 ? -5.870 -15.798 -4.496 1.00 68.50 100 ASP A C 1
ATOM 758 O O . ASP A 1 100 ? -5.398 -16.287 -5.528 1.00 68.50 100 ASP A O 1
ATOM 762 N N . ARG A 1 101 ? -5.185 -15.859 -3.347 1.00 68.94 101 ARG A N 1
ATOM 763 C CA . ARG A 1 101 ? -3.880 -16.533 -3.231 1.00 68.94 101 ARG A CA 1
ATOM 764 C C . ARG A 1 101 ? -3.993 -18.050 -3.348 1.00 68.94 101 ARG A C 1
ATOM 766 O O . ARG A 1 101 ? -3.033 -18.699 -3.771 1.00 68.94 101 ARG A O 1
ATOM 773 N N . SER A 1 102 ? -5.107 -18.633 -2.919 1.00 68.50 102 SER A N 1
ATOM 774 C CA . SER A 1 102 ? -5.357 -20.070 -3.004 1.00 68.50 102 SER A CA 1
ATOM 775 C C . SER A 1 102 ? -5.691 -20.502 -4.431 1.00 68.50 102 SER A C 1
ATOM 777 O O . SER A 1 102 ? -5.151 -21.513 -4.885 1.00 68.50 102 SER A O 1
ATOM 779 N N . ASP A 1 103 ? -6.434 -19.683 -5.172 1.00 66.00 103 ASP A N 1
ATOM 780 C CA . ASP A 1 103 ? -6.761 -19.900 -6.579 1.00 66.00 103 ASP A CA 1
ATOM 781 C C . ASP A 1 103 ? -5.512 -19.811 -7.453 1.00 66.00 103 ASP A C 1
ATOM 783 O O . ASP A 1 103 ? -5.274 -20.688 -8.283 1.00 66.00 103 ASP A O 1
ATOM 787 N N . ALA A 1 104 ? -4.620 -18.850 -7.185 1.00 61.03 104 ALA A N 1
ATOM 788 C CA . ALA A 1 104 ? -3.315 -18.786 -7.845 1.00 61.03 104 ALA A CA 1
ATOM 789 C C . ALA A 1 104 ? -2.491 -20.079 -7.647 1.00 61.03 104 ALA A C 1
ATOM 791 O O . ALA A 1 104 ? -1.823 -20.554 -8.569 1.00 61.03 104 ALA A O 1
ATOM 792 N N . ARG A 1 105 ? -2.573 -20.702 -6.462 1.00 63.94 105 ARG A N 1
ATOM 793 C CA . ARG A 1 105 ? -1.920 -21.995 -6.176 1.00 63.94 105 ARG A CA 1
ATOM 794 C C . ARG A 1 105 ? -2.638 -23.166 -6.839 1.00 63.94 105 ARG A C 1
ATOM 796 O O . ARG A 1 105 ? -1.973 -24.115 -7.250 1.00 63.94 105 ARG A O 1
ATOM 803 N N . ALA A 1 106 ? -3.964 -23.131 -6.934 1.00 67.69 106 ALA A N 1
ATOM 804 C CA . ALA A 1 106 ? -4.741 -24.139 -7.648 1.00 67.69 106 ALA A CA 1
ATOM 805 C C . ALA A 1 106 ? -4.411 -24.120 -9.146 1.00 67.69 106 ALA A C 1
ATOM 807 O O . ALA A 1 106 ? -4.179 -25.174 -9.734 1.00 67.69 106 ALA A O 1
ATOM 808 N N . LEU A 1 107 ? -4.268 -22.928 -9.727 1.00 66.50 107 LEU A N 1
ATOM 809 C CA . LEU A 1 107 ? -3.857 -22.725 -11.113 1.00 66.50 107 LEU A CA 1
ATOM 810 C C . LEU A 1 107 ? -2.425 -23.227 -11.348 1.00 66.50 107 LEU A C 1
ATOM 812 O O . LEU A 1 107 ? -2.169 -23.915 -12.332 1.00 66.50 107 LEU A O 1
ATOM 816 N N . GLN A 1 108 ? -1.513 -23.002 -10.396 1.00 61.12 108 GLN A N 1
ATOM 817 C CA . GLN A 1 108 ? -0.166 -23.577 -10.441 1.00 61.12 108 GLN A CA 1
ATOM 818 C C . GLN A 1 108 ? -0.186 -25.113 -10.360 1.00 61.12 108 GLN A C 1
ATOM 820 O O . GLN A 1 108 ? 0.499 -25.773 -11.136 1.00 61.12 108 GLN A O 1
ATOM 825 N N . LYS A 1 109 ? -0.990 -25.707 -9.468 1.00 67.00 109 LYS A N 1
ATOM 826 C CA . LYS A 1 109 ? -1.145 -27.172 -9.370 1.00 67.00 109 LYS A CA 1
ATOM 827 C C . LYS A 1 109 ? -1.750 -27.773 -10.639 1.00 67.00 109 LYS A C 1
ATOM 829 O O . LYS A 1 109 ? -1.265 -28.802 -11.098 1.00 67.00 109 LYS A O 1
ATOM 834 N N . ALA A 1 110 ? -2.758 -27.126 -11.221 1.00 66.88 110 ALA A N 1
ATOM 835 C CA . ALA A 1 110 ? -3.360 -27.536 -12.487 1.00 66.88 110 ALA A CA 1
ATOM 836 C C . ALA A 1 110 ? -2.351 -27.451 -13.645 1.00 66.88 110 ALA A C 1
ATOM 838 O O . ALA A 1 110 ? -2.229 -28.397 -14.418 1.00 66.88 110 ALA A O 1
ATOM 839 N N . ALA A 1 111 ? -1.554 -26.379 -13.703 1.00 59.84 111 ALA A N 1
ATOM 840 C CA . ALA A 1 111 ? -0.468 -26.222 -14.671 1.00 59.84 111 ALA A CA 1
ATOM 841 C C . ALA A 1 111 ? 0.644 -27.277 -14.505 1.00 59.84 111 ALA A C 1
ATOM 843 O O . ALA A 1 111 ? 1.228 -27.705 -15.496 1.00 59.84 111 ALA A O 1
ATOM 844 N N . MET A 1 112 ? 0.928 -27.730 -13.275 1.00 59.53 112 MET A N 1
ATOM 845 C CA . MET A 1 112 ? 1.893 -28.813 -13.016 1.00 59.53 112 MET A CA 1
ATOM 846 C C . MET A 1 112 ? 1.335 -30.218 -13.282 1.00 59.53 112 MET A C 1
ATOM 848 O O . MET A 1 112 ? 2.119 -31.136 -13.511 1.00 59.53 112 MET A O 1
ATOM 852 N N . ALA A 1 113 ? 0.011 -30.397 -13.238 1.00 66.25 113 ALA A N 1
ATOM 853 C CA . ALA A 1 113 ? -0.658 -31.648 -13.600 1.00 66.25 113 ALA A CA 1
ATOM 854 C C . ALA A 1 113 ? -0.760 -31.841 -15.124 1.00 66.25 113 ALA A C 1
ATOM 856 O O . ALA A 1 113 ? -1.002 -32.950 -15.595 1.00 66.25 113 ALA A O 1
ATOM 857 N N . GLN A 1 114 ? -0.579 -30.765 -15.890 1.00 62.22 114 GLN A N 1
ATOM 858 C CA . GLN A 1 114 ? -0.565 -30.789 -17.343 1.00 62.22 114 GLN A CA 1
ATOM 859 C C . GLN A 1 114 ? 0.804 -31.270 -17.849 1.00 62.22 114 GLN A C 1
ATOM 861 O O . GLN A 1 114 ? 1.850 -30.786 -17.416 1.00 62.22 114 GLN A O 1
ATOM 866 N N . ASP A 1 115 ? 0.806 -32.231 -18.774 1.00 61.47 115 ASP A N 1
ATOM 867 C CA . ASP A 1 115 ? 2.032 -32.930 -19.191 1.00 61.47 115 ASP A CA 1
ATOM 868 C C . ASP A 1 115 ? 2.962 -32.075 -20.080 1.00 61.47 115 ASP A C 1
ATOM 870 O O . ASP A 1 115 ? 4.121 -32.416 -20.315 1.00 61.47 115 ASP A O 1
ATOM 874 N N . ASP A 1 116 ? 2.494 -30.906 -20.526 1.00 75.19 116 ASP A N 1
ATOM 875 C CA . ASP A 1 116 ? 3.270 -29.990 -21.357 1.00 75.19 116 ASP A CA 1
ATOM 876 C C . ASP A 1 116 ? 4.445 -29.368 -20.573 1.00 75.19 116 ASP A C 1
ATOM 878 O O . ASP A 1 116 ? 4.286 -28.714 -19.534 1.00 75.19 116 ASP A O 1
ATOM 882 N N . TRP A 1 117 ? 5.661 -29.578 -21.082 1.00 77.19 117 TRP A N 1
ATOM 883 C CA . TRP A 1 117 ? 6.898 -29.044 -20.514 1.00 77.19 117 TRP A CA 1
ATOM 884 C C . TRP A 1 117 ? 6.899 -27.511 -20.462 1.00 77.19 117 TRP A C 1
ATOM 886 O O . TRP A 1 117 ? 7.429 -26.944 -19.499 1.00 77.19 117 TRP A O 1
ATOM 896 N N . LEU A 1 118 ? 6.292 -26.842 -21.449 1.00 76.12 118 LEU A N 1
ATOM 897 C CA . LEU A 1 118 ? 6.274 -25.382 -21.516 1.00 76.12 118 LEU A CA 1
ATOM 898 C C . LEU A 1 118 ? 5.429 -24.799 -20.382 1.00 76.12 118 LEU A C 1
ATOM 900 O O . LEU A 1 118 ? 5.895 -23.916 -19.670 1.00 76.12 118 LEU A O 1
ATOM 904 N N . THR A 1 119 ? 4.229 -25.331 -20.160 1.00 73.19 119 THR A N 1
ATOM 905 C CA . THR A 1 119 ? 3.298 -24.874 -19.115 1.00 73.19 119 THR A CA 1
ATOM 906 C C . THR A 1 119 ? 3.878 -25.061 -17.714 1.00 73.19 119 THR A C 1
ATOM 908 O O . THR A 1 119 ? 3.823 -24.157 -16.879 1.00 73.19 119 THR A O 1
ATOM 911 N N . ARG A 1 120 ? 4.532 -26.202 -17.478 1.00 68.38 120 ARG A N 1
ATOM 912 C CA . ARG A 1 120 ? 5.177 -26.540 -16.201 1.00 68.38 120 ARG A CA 1
ATOM 913 C C . ARG A 1 120 ? 6.348 -25.618 -15.859 1.00 68.38 120 ARG A C 1
ATOM 915 O O . ARG A 1 120 ? 6.567 -25.288 -14.694 1.00 68.38 120 ARG A O 1
ATOM 922 N N . ASN A 1 121 ? 7.106 -25.211 -16.875 1.00 77.06 121 ASN A N 1
ATOM 923 C CA . ASN A 1 121 ? 8.304 -24.390 -16.714 1.00 77.06 121 ASN A CA 1
ATOM 924 C C . ASN A 1 121 ? 8.076 -22.918 -17.060 1.00 77.06 121 ASN A C 1
ATOM 926 O O . ASN A 1 121 ? 9.000 -22.129 -16.892 1.00 77.06 121 ASN A O 1
ATOM 930 N N . PHE A 1 122 ? 6.871 -22.523 -17.480 1.00 80.06 122 PHE A N 1
ATOM 931 C CA . PHE A 1 122 ? 6.561 -21.179 -17.970 1.00 80.06 122 PHE A CA 1
ATOM 932 C C . PHE A 1 122 ? 7.042 -20.088 -17.016 1.00 80.06 122 PHE A C 1
ATOM 934 O O . PHE A 1 122 ? 7.701 -19.146 -17.432 1.00 80.06 122 PHE A O 1
ATOM 941 N N . ILE A 1 123 ? 6.790 -20.259 -15.719 1.00 78.06 123 ILE A N 1
ATOM 942 C CA . ILE A 1 123 ? 7.181 -19.303 -14.678 1.00 78.06 123 ILE A CA 1
ATOM 943 C C . ILE A 1 123 ? 8.708 -19.202 -14.548 1.00 78.06 123 ILE A C 1
ATOM 945 O O . ILE A 1 123 ? 9.247 -18.107 -14.407 1.00 78.06 123 ILE A O 1
ATOM 949 N N . HIS A 1 124 ? 9.416 -20.331 -14.621 1.00 79.56 124 HIS A N 1
ATOM 950 C CA . HIS A 1 124 ? 10.878 -20.359 -14.561 1.00 79.56 124 HIS A CA 1
ATOM 951 C C . HIS A 1 124 ? 11.490 -19.764 -15.832 1.00 79.56 124 HIS A C 1
ATOM 953 O O . HIS A 1 124 ? 12.423 -18.972 -15.748 1.00 79.56 124 HIS A O 1
ATOM 959 N N . ILE A 1 125 ? 10.929 -20.086 -17.000 1.00 83.12 125 ILE A N 1
ATOM 960 C CA . ILE A 1 125 ? 11.321 -19.524 -18.295 1.00 83.12 125 ILE A CA 1
ATOM 961 C C . ILE A 1 125 ? 11.087 -18.013 -18.295 1.00 83.12 125 ILE A C 1
ATOM 963 O O . ILE A 1 125 ? 11.982 -17.262 -18.663 1.00 83.12 125 ILE A O 1
ATOM 967 N N . TYR A 1 126 ? 9.930 -17.556 -17.821 1.00 81.81 126 TYR A N 1
ATOM 968 C CA . TYR A 1 126 ? 9.599 -16.142 -17.687 1.00 81.81 126 TYR A CA 1
ATOM 969 C C . TYR A 1 126 ? 10.570 -15.424 -16.744 1.00 81.81 126 TYR A C 1
ATOM 971 O O . TYR A 1 126 ? 11.102 -14.375 -17.097 1.00 81.81 126 TYR A O 1
ATOM 979 N N . ALA A 1 127 ? 10.869 -16.011 -15.581 1.00 83.00 127 ALA A N 1
ATOM 980 C CA . ALA A 1 127 ? 11.837 -15.456 -14.639 1.00 83.00 127 ALA A CA 1
ATOM 981 C C . ALA A 1 127 ? 13.248 -15.374 -15.242 1.00 83.00 127 ALA A C 1
ATOM 983 O O . ALA A 1 127 ? 13.907 -14.343 -15.104 1.00 83.00 127 ALA A O 1
ATOM 984 N N . ILE A 1 128 ? 13.700 -16.416 -15.948 1.00 85.81 128 ILE A N 1
ATOM 985 C CA . ILE A 1 128 ? 14.997 -16.431 -16.639 1.00 85.81 128 ILE A CA 1
ATOM 986 C C . ILE A 1 128 ? 15.025 -15.384 -17.753 1.00 85.81 128 ILE A C 1
ATOM 988 O O . ILE A 1 128 ? 15.980 -14.617 -17.817 1.00 85.81 128 ILE A O 1
ATOM 992 N N . LEU A 1 129 ? 13.990 -15.304 -18.592 1.00 88.25 129 LEU A N 1
ATOM 993 C CA . LEU A 1 129 ? 13.894 -14.319 -19.672 1.00 88.25 129 LEU A CA 1
ATOM 994 C C . LEU A 1 129 ? 13.910 -12.892 -19.130 1.00 88.25 129 LEU A C 1
ATOM 996 O O . LEU A 1 129 ? 14.669 -12.064 -19.627 1.00 88.25 129 LEU A O 1
ATOM 1000 N N . LEU A 1 130 ? 13.128 -12.608 -18.088 1.00 86.38 130 LEU A N 1
ATOM 1001 C CA . LEU A 1 130 ? 13.062 -11.280 -17.484 1.00 86.38 130 LEU A CA 1
ATOM 1002 C C . LEU A 1 130 ? 14.381 -10.909 -16.797 1.00 86.38 130 LEU A C 1
ATOM 1004 O O . LEU A 1 130 ? 14.844 -9.775 -16.916 1.00 86.38 130 LEU A O 1
ATOM 1008 N N . THR A 1 131 ? 15.023 -11.867 -16.126 1.00 85.88 131 THR A N 1
ATOM 1009 C CA . THR A 1 131 ? 16.332 -11.669 -15.492 1.00 85.88 131 THR A CA 1
ATOM 1010 C C . THR A 1 131 ? 17.407 -11.428 -16.549 1.00 85.88 131 THR A C 1
ATOM 1012 O O . THR A 1 131 ? 18.125 -10.434 -16.479 1.00 85.88 131 THR A O 1
ATOM 1015 N N . ALA A 1 132 ? 17.476 -12.276 -17.575 1.00 89.44 132 ALA A N 1
ATOM 1016 C CA . ALA A 1 132 ? 18.417 -12.139 -18.681 1.00 89.44 132 ALA A CA 1
ATOM 1017 C C . ALA A 1 132 ? 18.222 -10.815 -19.429 1.00 89.44 132 ALA A C 1
ATOM 1019 O O . ALA A 1 132 ? 19.201 -10.124 -19.696 1.00 89.44 132 ALA A O 1
ATOM 1020 N N . PHE A 1 133 ? 16.975 -10.422 -19.702 1.00 89.06 133 PHE A N 1
ATOM 1021 C CA . PHE A 1 133 ? 16.650 -9.131 -20.305 1.00 89.06 133 PHE A CA 1
ATOM 1022 C C . PHE A 1 133 ? 17.107 -7.963 -19.426 1.00 89.06 133 PHE A C 1
ATOM 1024 O O . PHE A 1 133 ? 17.715 -7.021 -19.925 1.00 89.06 133 PHE A O 1
ATOM 1031 N N . THR A 1 134 ? 16.877 -8.044 -18.113 1.00 87.25 134 THR A N 1
ATOM 1032 C CA . THR A 1 134 ? 17.306 -7.013 -17.156 1.00 87.25 134 THR A CA 1
ATOM 1033 C C . THR A 1 134 ? 18.825 -6.860 -17.153 1.00 87.25 134 THR A C 1
ATOM 1035 O O . THR A 1 134 ? 19.332 -5.753 -17.312 1.00 87.25 134 THR A O 1
ATOM 1038 N N . PHE A 1 135 ? 19.569 -7.962 -17.038 1.00 88.94 135 PHE A N 1
ATOM 1039 C CA . PHE A 1 135 ? 21.033 -7.930 -17.076 1.00 88.94 135 PHE A CA 1
ATOM 1040 C C . PHE A 1 135 ? 21.576 -7.492 -18.440 1.00 88.94 135 PHE A C 1
ATOM 1042 O O . PHE A 1 135 ? 22.556 -6.752 -18.488 1.00 88.94 135 PHE A O 1
ATOM 1049 N N . ALA A 1 136 ? 20.932 -7.886 -19.541 1.00 90.56 136 ALA A N 1
ATOM 1050 C CA . ALA A 1 136 ? 21.288 -7.422 -20.878 1.00 90.56 136 ALA A CA 1
ATOM 1051 C C . ALA A 1 136 ? 21.072 -5.909 -21.025 1.00 90.56 136 ALA A C 1
ATOM 1053 O O . ALA A 1 136 ? 21.939 -5.216 -21.554 1.00 90.56 136 ALA A O 1
ATOM 1054 N N . PHE A 1 137 ? 19.959 -5.384 -20.506 1.00 88.06 137 PHE A N 1
ATOM 1055 C CA . PHE A 1 137 ? 19.685 -3.950 -20.490 1.00 88.06 137 PHE A CA 1
ATOM 1056 C C . PHE A 1 137 ? 20.700 -3.191 -19.631 1.00 88.06 137 PHE A C 1
ATOM 1058 O O . PHE A 1 137 ? 21.220 -2.173 -20.075 1.00 88.06 137 PHE A O 1
ATOM 1065 N N . VAL A 1 138 ? 21.045 -3.704 -18.445 1.00 87.38 138 VAL A N 1
ATOM 1066 C CA . VAL A 1 138 ? 22.091 -3.127 -17.583 1.00 87.38 138 VAL A CA 1
ATOM 1067 C C . VAL A 1 138 ? 23.444 -3.119 -18.295 1.00 87.38 138 VAL A C 1
ATOM 1069 O O . VAL A 1 138 ? 24.129 -2.101 -18.291 1.00 87.38 138 VAL A O 1
ATOM 1072 N N . ALA A 1 139 ? 23.828 -4.221 -18.944 1.00 88.50 139 ALA A N 1
ATOM 1073 C CA . ALA A 1 139 ? 25.079 -4.302 -19.693 1.00 88.50 139 ALA A CA 1
ATOM 1074 C C . ALA A 1 139 ? 25.104 -3.314 -20.871 1.00 88.50 139 ALA A C 1
ATOM 1076 O O . ALA A 1 139 ? 26.107 -2.634 -21.090 1.00 88.50 139 ALA A O 1
ATOM 1077 N N . TRP A 1 140 ? 23.990 -3.187 -21.596 1.00 89.06 140 TRP A N 1
ATOM 1078 C CA . TRP A 1 140 ? 23.844 -2.192 -22.654 1.00 89.06 140 TRP A CA 1
ATOM 1079 C C . TRP A 1 140 ? 23.912 -0.762 -22.102 1.00 89.06 140 TRP A C 1
ATOM 1081 O O . TRP A 1 140 ? 24.648 0.053 -22.644 1.00 89.06 140 TRP A O 1
ATOM 1091 N N . ALA A 1 141 ? 23.230 -0.463 -20.998 1.00 85.75 141 ALA A N 1
ATOM 1092 C CA . ALA A 1 141 ? 23.252 0.850 -20.360 1.00 85.75 141 ALA A CA 1
ATOM 1093 C C . ALA A 1 141 ? 24.646 1.233 -19.830 1.00 85.75 141 ALA A C 1
ATOM 1095 O O . ALA A 1 141 ? 25.048 2.386 -19.952 1.00 85.75 141 ALA A O 1
ATOM 1096 N N . ALA A 1 142 ? 25.394 0.274 -19.275 1.00 82.19 142 ALA A N 1
ATOM 1097 C CA . ALA A 1 142 ? 26.703 0.516 -18.670 1.00 82.19 142 ALA A CA 1
ATOM 1098 C C . ALA A 1 142 ? 27.848 0.611 -19.692 1.00 82.19 142 ALA A C 1
ATOM 1100 O O . ALA A 1 142 ? 28.765 1.408 -19.508 1.00 82.19 142 ALA A O 1
ATOM 1101 N N . PHE A 1 143 ? 27.819 -0.202 -20.754 1.00 82.88 143 PHE A N 1
ATO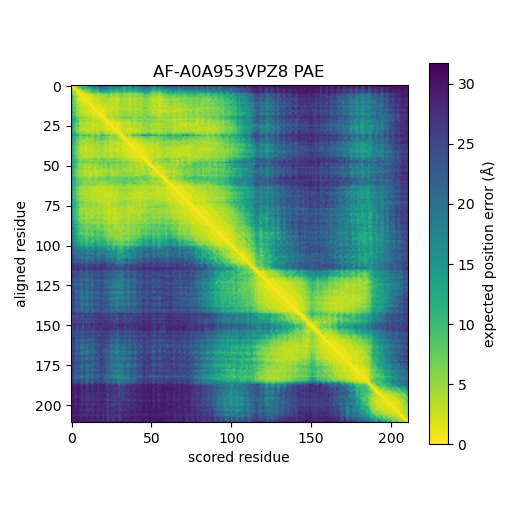M 1102 C CA . PHE A 1 143 ? 28.945 -0.327 -21.692 1.00 82.88 143 PHE A CA 1
ATOM 1103 C C . PHE A 1 143 ? 28.602 0.037 -23.142 1.00 82.88 143 PHE A C 1
ATOM 1105 O O . PHE A 1 143 ? 29.500 0.326 -23.930 1.00 82.88 143 PHE A O 1
ATOM 1112 N N . GLY A 1 144 ? 27.323 -0.007 -23.519 1.00 76.94 144 GLY A N 1
ATOM 1113 C CA . GLY A 1 144 ? 26.857 0.195 -24.895 1.00 76.94 144 GLY A CA 1
ATOM 1114 C C . GLY A 1 144 ? 26.185 1.545 -25.152 1.00 76.94 144 GLY A C 1
ATOM 1115 O O . GLY A 1 144 ? 26.112 1.976 -26.305 1.00 76.94 144 GLY A O 1
ATOM 1116 N N . ALA A 1 145 ? 25.703 2.223 -24.110 1.00 74.75 145 ALA A N 1
ATOM 1117 C CA . ALA A 1 145 ? 25.036 3.506 -24.240 1.00 74.75 145 ALA A CA 1
ATOM 1118 C C . ALA A 1 145 ? 26.049 4.593 -24.619 1.00 74.75 145 ALA A C 1
ATOM 1120 O O . ALA A 1 145 ? 26.949 4.945 -23.858 1.00 74.75 145 ALA A O 1
ATOM 1121 N N . ARG A 1 146 ? 25.896 5.132 -25.830 1.00 77.69 146 ARG A N 1
ATOM 1122 C CA . ARG A 1 146 ? 26.594 6.339 -26.267 1.00 77.69 146 ARG A CA 1
ATOM 1123 C C . ARG A 1 146 ? 25.693 7.525 -25.982 1.00 77.69 146 ARG A C 1
ATOM 1125 O O . ARG A 1 146 ? 24.704 7.724 -26.681 1.00 77.69 146 ARG A O 1
ATOM 1132 N N . PHE A 1 147 ? 26.028 8.269 -24.938 1.00 79.31 147 PHE A N 1
ATOM 1133 C CA . PHE A 1 147 ? 25.336 9.506 -24.610 1.00 79.31 147 PHE A CA 1
ATOM 1134 C C . PHE A 1 147 ? 25.813 10.629 -25.521 1.00 79.31 147 PHE A C 1
ATOM 1136 O O . PHE A 1 147 ? 26.973 10.651 -25.934 1.00 79.31 147 PHE A O 1
ATOM 1143 N N . ASP A 1 148 ? 24.908 11.545 -25.844 1.00 79.94 148 ASP A N 1
ATOM 1144 C CA . ASP A 1 148 ? 25.245 12.716 -26.644 1.00 79.94 148 ASP A CA 1
ATOM 1145 C C . ASP A 1 148 ? 26.134 13.682 -25.838 1.00 79.94 148 ASP A C 1
ATOM 1147 O O . ASP A 1 148 ? 25.727 14.215 -24.798 1.00 79.94 148 ASP A O 1
ATOM 1151 N N . ILE A 1 149 ? 27.370 13.869 -26.306 1.00 79.88 149 ILE A N 1
ATOM 1152 C CA . ILE A 1 149 ? 28.384 14.726 -25.681 1.00 79.88 149 ILE A CA 1
ATOM 1153 C C . ILE A 1 149 ? 28.548 15.970 -26.556 1.00 79.88 149 ILE A C 1
ATOM 1155 O O . ILE A 1 149 ? 28.768 15.867 -27.763 1.00 79.88 149 ILE A O 1
ATOM 1159 N N . GLY A 1 150 ? 28.432 17.146 -25.942 1.00 75.94 150 GLY A N 1
ATOM 1160 C CA . GLY A 1 150 ? 28.671 18.430 -26.586 1.00 75.94 150 GLY A CA 1
ATOM 1161 C C . GLY A 1 150 ? 30.132 18.612 -27.004 1.00 75.94 150 GLY A C 1
ATOM 1162 O O . GLY A 1 150 ? 31.036 17.903 -26.560 1.00 75.94 150 GLY A O 1
ATOM 1163 N N . ALA A 1 151 ? 30.385 19.597 -27.867 1.00 74.56 151 ALA A N 1
ATOM 1164 C CA . ALA A 1 151 ? 31.733 19.915 -28.352 1.00 74.56 151 ALA A CA 1
ATOM 1165 C C . ALA A 1 151 ? 32.715 20.327 -27.231 1.00 74.56 151 ALA A C 1
ATOM 1167 O O . ALA A 1 151 ? 33.928 20.289 -27.420 1.00 74.56 151 ALA A O 1
ATOM 1168 N N . ASP A 1 152 ? 32.188 20.710 -26.071 1.00 77.88 152 ASP A N 1
ATOM 1169 C CA . ASP A 1 152 ? 32.887 21.068 -24.836 1.00 77.88 152 ASP A CA 1
ATOM 1170 C C . ASP A 1 152 ? 33.223 19.856 -23.945 1.00 77.88 152 ASP A C 1
ATOM 1172 O O . ASP A 1 152 ? 33.797 20.018 -22.869 1.00 77.88 152 ASP A O 1
ATOM 1176 N N . GLY A 1 153 ? 32.874 18.640 -24.375 1.00 76.44 153 GLY A N 1
ATOM 1177 C CA . GLY A 1 153 ? 33.085 17.416 -23.605 1.00 76.44 153 GLY A CA 1
ATOM 1178 C C . GLY A 1 153 ? 32.089 17.229 -22.458 1.00 76.44 153 GLY A C 1
ATOM 1179 O O . GLY A 1 153 ? 32.239 16.284 -21.683 1.00 76.44 153 GLY A O 1
ATOM 1180 N N . THR A 1 154 ? 31.075 18.094 -22.340 1.00 81.75 154 THR A N 1
ATOM 1181 C CA . THR A 1 154 ? 30.008 17.951 -21.343 1.00 81.75 154 THR A CA 1
ATOM 1182 C C . THR A 1 154 ? 28.775 17.287 -21.947 1.00 81.75 154 THR A C 1
ATOM 1184 O O . THR A 1 154 ? 28.626 17.173 -23.163 1.00 81.75 154 THR A O 1
ATOM 1187 N N . LEU A 1 155 ? 27.882 16.783 -21.095 1.00 79.75 155 LEU A N 1
ATOM 1188 C CA . LEU A 1 155 ? 26.643 16.173 -21.561 1.00 79.75 155 LEU A CA 1
ATOM 1189 C C . LEU A 1 155 ? 25.717 17.229 -22.172 1.00 79.75 155 LEU A C 1
ATOM 1191 O O . LEU A 1 155 ? 25.303 18.167 -21.481 1.00 79.75 155 LEU A O 1
ATOM 1195 N N . SER A 1 156 ? 25.319 17.022 -23.429 1.00 83.12 156 SER A N 1
ATOM 1196 C CA . SER A 1 156 ? 24.333 17.884 -24.078 1.00 83.12 156 SER A CA 1
ATOM 1197 C C . SER A 1 156 ? 22.973 17.783 -23.369 1.00 83.12 156 SER A C 1
ATOM 1199 O O . SER A 1 156 ? 22.700 16.834 -22.625 1.00 83.12 156 SER A O 1
ATOM 1201 N N . ALA A 1 157 ? 22.067 18.730 -23.628 1.00 83.12 157 ALA A N 1
ATOM 1202 C CA . ALA A 1 157 ? 20.695 18.646 -23.118 1.00 83.12 157 ALA A CA 1
ATOM 1203 C C . ALA A 1 157 ? 19.995 17.331 -23.531 1.00 83.12 157 ALA A C 1
ATOM 1205 O O . ALA A 1 157 ? 19.226 16.766 -22.750 1.00 83.12 157 ALA A O 1
ATOM 1206 N N . ALA A 1 158 ? 20.305 16.806 -24.723 1.00 80.81 158 ALA A N 1
ATOM 1207 C CA . ALA A 1 158 ? 19.810 15.511 -25.182 1.00 80.81 158 ALA A CA 1
ATOM 1208 C C . ALA A 1 158 ? 20.466 14.347 -24.417 1.00 80.81 158 ALA A C 1
ATOM 1210 O O . ALA A 1 158 ? 19.765 13.423 -24.002 1.00 80.81 158 ALA A O 1
ATOM 1211 N N . GLY A 1 159 ? 21.774 14.418 -24.151 1.00 84.00 159 GLY A N 1
ATOM 1212 C CA . GLY A 1 159 ? 22.496 13.432 -23.342 1.00 84.00 159 GLY A CA 1
ATOM 1213 C C . GLY A 1 159 ? 21.955 13.328 -21.912 1.00 84.00 159 GLY A C 1
ATOM 1214 O O . GLY A 1 159 ? 21.776 12.228 -21.390 1.00 84.00 159 GLY A O 1
ATOM 1215 N N . GLN A 1 160 ? 21.603 14.456 -21.285 1.00 83.94 160 GLN A N 1
ATOM 1216 C CA . GLN A 1 160 ? 21.028 14.456 -19.930 1.00 83.94 160 GLN A CA 1
ATOM 1217 C C . GLN A 1 160 ? 19.640 13.806 -19.886 1.00 83.94 160 GLN A C 1
ATOM 1219 O O . GLN A 1 160 ? 19.324 13.073 -18.945 1.00 83.94 160 GLN A O 1
ATOM 1224 N N . ALA A 1 161 ? 18.815 14.038 -20.911 1.00 85.19 161 ALA A N 1
ATOM 1225 C CA . ALA A 1 161 ? 17.515 13.383 -21.037 1.00 85.19 161 ALA A CA 1
ATOM 1226 C C . ALA A 1 161 ? 17.658 11.861 -21.235 1.00 85.19 161 ALA A C 1
ATOM 1228 O O . ALA A 1 161 ? 16.890 11.085 -20.657 1.00 85.19 161 ALA A O 1
ATOM 1229 N N . GLN A 1 162 ? 18.666 11.427 -22.000 1.00 84.19 162 GLN A N 1
ATOM 1230 C CA . GLN A 1 162 ? 18.976 10.010 -22.210 1.00 84.19 162 GLN A CA 1
ATOM 1231 C C . GLN A 1 162 ? 19.392 9.321 -20.905 1.00 84.19 162 GLN A C 1
ATOM 1233 O O . GLN A 1 162 ? 18.799 8.298 -20.566 1.00 84.19 162 GLN A O 1
ATOM 1238 N N . ILE A 1 163 ? 20.330 9.898 -20.140 1.00 87.75 163 ILE A N 1
ATOM 1239 C CA . ILE A 1 163 ? 20.748 9.335 -18.842 1.00 87.75 163 ILE A CA 1
ATOM 1240 C C . ILE A 1 163 ? 19.558 9.214 -17.893 1.00 87.75 163 ILE A C 1
ATOM 1242 O O . ILE A 1 163 ? 19.317 8.141 -17.350 1.00 87.75 163 ILE A O 1
ATOM 1246 N N . ARG A 1 164 ? 18.745 10.267 -17.755 1.00 88.44 164 ARG A N 1
ATOM 1247 C CA . ARG A 1 164 ? 17.575 10.228 -16.865 1.00 88.44 164 ARG A CA 1
ATOM 1248 C C . ARG A 1 164 ? 16.583 9.128 -17.247 1.00 88.44 164 ARG A C 1
ATOM 1250 O O . ARG A 1 164 ? 15.987 8.495 -16.375 1.00 88.44 164 ARG A O 1
ATOM 1257 N N . THR A 1 165 ? 16.396 8.907 -18.546 1.00 87.12 165 THR A N 1
ATOM 1258 C CA . THR A 1 165 ? 15.531 7.835 -19.050 1.00 87.12 165 THR A CA 1
ATOM 1259 C C . THR A 1 165 ? 16.105 6.468 -18.684 1.00 87.12 165 THR A C 1
ATOM 1261 O O . THR A 1 165 ? 15.377 5.625 -18.163 1.00 87.12 165 THR A O 1
ATOM 1264 N N . VAL A 1 166 ? 17.410 6.268 -18.885 1.00 88.88 166 VAL A N 1
ATOM 1265 C CA . VAL A 1 166 ? 18.115 5.037 -18.500 1.00 88.88 166 VAL A CA 1
ATOM 1266 C C . VAL A 1 166 ? 18.006 4.789 -16.994 1.00 88.88 166 VAL A C 1
ATOM 1268 O O . VAL A 1 166 ? 17.600 3.697 -16.605 1.00 88.88 166 VAL A O 1
ATOM 1271 N N . ASP A 1 167 ? 18.258 5.795 -16.156 1.00 88.69 167 ASP A N 1
ATOM 1272 C CA . ASP A 1 167 ? 18.152 5.688 -14.694 1.00 88.69 167 ASP A CA 1
ATOM 1273 C C . ASP A 1 167 ? 16.733 5.331 -14.241 1.00 88.69 167 ASP A C 1
ATOM 1275 O O . ASP A 1 167 ? 16.544 4.502 -13.351 1.00 88.69 167 ASP A O 1
ATOM 1279 N N . THR A 1 168 ? 15.717 5.909 -14.885 1.00 90.50 168 THR A N 1
ATOM 1280 C CA . THR A 1 168 ? 14.309 5.612 -14.581 1.00 90.50 168 THR A CA 1
ATOM 1281 C C . THR A 1 168 ? 13.963 4.167 -14.933 1.00 90.50 168 THR A C 1
ATOM 1283 O O . THR A 1 168 ? 13.341 3.465 -14.133 1.00 90.50 168 THR A O 1
ATOM 1286 N N . VAL A 1 169 ? 14.384 3.694 -16.109 1.00 89.00 169 VAL A N 1
ATOM 1287 C CA . VAL A 1 169 ? 14.135 2.312 -16.548 1.00 89.00 169 VAL A CA 1
ATOM 1288 C C . VAL A 1 169 ? 14.914 1.317 -15.686 1.00 89.00 169 VAL A C 1
ATOM 1290 O O . VAL A 1 169 ? 14.355 0.293 -15.295 1.00 89.00 169 VAL A O 1
ATOM 1293 N N . LEU A 1 170 ? 16.164 1.625 -15.325 1.00 88.62 170 LEU A N 1
ATOM 1294 C CA . LEU A 1 170 ? 16.965 0.822 -14.397 1.00 88.62 170 LEU A CA 1
ATOM 1295 C C . LEU A 1 170 ? 16.310 0.743 -13.018 1.00 88.62 170 LEU A C 1
ATOM 1297 O O . LEU A 1 170 ? 16.149 -0.352 -12.480 1.00 88.62 170 LEU A O 1
ATOM 1301 N N . GLY A 1 171 ? 15.887 1.883 -12.469 1.00 88.50 171 GLY A N 1
ATOM 1302 C CA . GLY A 1 171 ? 15.185 1.948 -11.191 1.00 88.50 171 GLY A CA 1
ATOM 1303 C C . GLY A 1 171 ? 13.884 1.147 -11.206 1.00 88.50 171 GLY A C 1
ATOM 1304 O O . GLY A 1 171 ? 13.607 0.407 -10.264 1.00 88.50 171 GLY A O 1
ATOM 1305 N N . PHE A 1 172 ? 13.116 1.220 -12.295 1.00 90.00 172 PHE A N 1
ATOM 1306 C CA . PHE A 1 172 ? 11.901 0.426 -12.465 1.00 90.00 172 PHE A CA 1
ATOM 1307 C C . PHE A 1 172 ? 12.191 -1.079 -12.567 1.00 90.00 172 PHE A C 1
ATOM 1309 O O . PHE A 1 172 ? 11.581 -1.863 -11.842 1.00 90.00 172 PHE A O 1
ATOM 1316 N N . LEU A 1 173 ? 13.136 -1.500 -13.416 1.00 87.44 173 LEU A N 1
ATOM 1317 C CA . LEU A 1 173 ? 13.478 -2.916 -13.601 1.00 87.44 173 LEU A CA 1
ATOM 1318 C C . LEU A 1 173 ? 14.038 -3.542 -12.317 1.00 87.44 173 LEU A C 1
ATOM 1320 O O . LEU A 1 173 ? 13.624 -4.633 -11.924 1.00 87.44 173 LEU A O 1
ATOM 1324 N N . LEU A 1 174 ? 14.952 -2.852 -11.635 1.00 85.69 174 LEU A N 1
ATOM 1325 C CA . LEU A 1 174 ? 15.547 -3.348 -10.394 1.00 85.69 174 LEU A CA 1
ATOM 1326 C C . LEU A 1 174 ? 14.592 -3.229 -9.203 1.00 85.69 174 LEU A C 1
ATOM 1328 O O . LEU A 1 174 ? 14.620 -4.077 -8.320 1.00 85.69 174 LEU A O 1
ATOM 1332 N N . GLY A 1 175 ? 13.743 -2.205 -9.158 1.00 86.06 175 GLY A N 1
ATOM 1333 C CA . GLY A 1 175 ? 12.803 -2.002 -8.058 1.00 86.06 175 GLY A CA 1
ATOM 1334 C C . GLY A 1 175 ? 11.571 -2.895 -8.166 1.00 86.06 175 GLY A C 1
ATOM 1335 O O . GLY A 1 175 ? 11.259 -3.647 -7.246 1.00 86.06 175 GLY A O 1
ATOM 1336 N N . VAL A 1 176 ? 10.864 -2.828 -9.293 1.00 86.19 176 VAL A N 1
ATOM 1337 C CA . VAL A 1 176 ? 9.571 -3.498 -9.482 1.00 86.19 176 VAL A CA 1
ATOM 1338 C C . VAL A 1 176 ? 9.766 -4.960 -9.861 1.00 86.19 176 VAL A C 1
ATOM 1340 O O . VAL A 1 176 ? 9.247 -5.841 -9.173 1.00 86.19 176 VAL A O 1
ATOM 1343 N N . SER A 1 177 ? 10.539 -5.245 -10.912 1.00 82.56 177 SER A N 1
ATOM 1344 C CA . SER A 1 177 ? 10.652 -6.611 -11.441 1.00 82.56 177 SER A CA 1
ATOM 1345 C C . SER A 1 177 ? 11.404 -7.541 -10.492 1.00 82.56 177 SER A C 1
ATOM 1347 O O . SER A 1 177 ? 10.932 -8.644 -10.222 1.00 82.56 177 SER A O 1
ATOM 1349 N N . LEU A 1 178 ? 12.541 -7.105 -9.933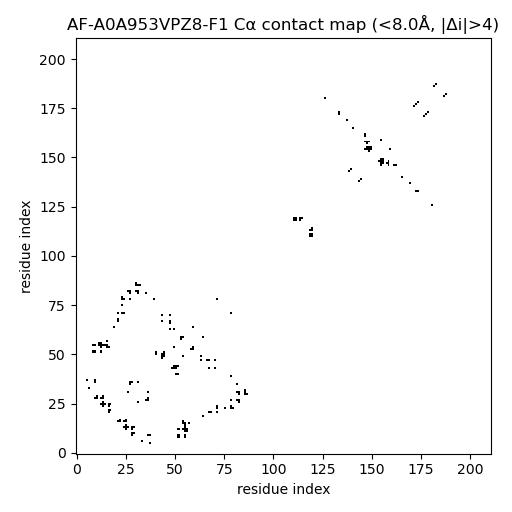 1.00 81.31 178 LEU A N 1
ATOM 1350 C CA . LEU A 1 178 ? 13.301 -7.928 -8.984 1.00 81.31 178 LEU A CA 1
ATOM 1351 C C . LEU A 1 178 ? 12.505 -8.186 -7.698 1.00 81.31 178 LEU A C 1
ATOM 1353 O O . LEU A 1 178 ? 12.482 -9.314 -7.211 1.00 81.31 178 LEU A O 1
ATOM 1357 N N . SER A 1 179 ? 11.812 -7.169 -7.174 1.00 81.81 179 SER A N 1
ATOM 1358 C CA . SER A 1 179 ? 10.950 -7.324 -5.999 1.00 81.81 179 SER A CA 1
ATOM 1359 C C . SER A 1 179 ? 9.798 -8.289 -6.273 1.00 81.81 179 SER A C 1
ATOM 1361 O O . SER A 1 179 ? 9.545 -9.175 -5.460 1.00 81.81 179 SER A O 1
ATOM 1363 N N . ALA A 1 180 ? 9.148 -8.190 -7.436 1.00 79.38 180 ALA A N 1
ATOM 1364 C CA . ALA A 1 180 ? 8.0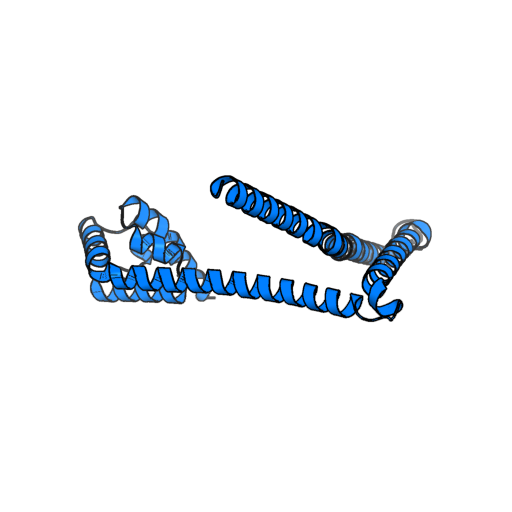94 -9.117 -7.840 1.00 79.38 180 ALA A CA 1
ATOM 1365 C C . ALA A 1 180 ? 8.610 -10.562 -7.963 1.00 79.38 180 ALA A C 1
ATOM 1367 O O . ALA A 1 180 ? 7.970 -11.478 -7.447 1.00 79.38 180 ALA A O 1
ATOM 1368 N N . ILE A 1 181 ? 9.787 -10.774 -8.569 1.00 78.31 181 ILE A N 1
ATOM 1369 C CA . ILE A 1 181 ? 10.437 -12.094 -8.651 1.00 78.31 181 ILE A CA 1
ATOM 1370 C C . ILE A 1 181 ? 10.730 -12.630 -7.242 1.00 78.31 181 ILE A C 1
ATOM 1372 O O . ILE A 1 181 ? 10.334 -13.747 -6.911 1.00 78.31 181 ILE A O 1
ATOM 1376 N N . ILE A 1 182 ? 11.387 -11.847 -6.382 1.00 77.31 182 ILE A N 1
ATOM 1377 C CA . ILE A 1 182 ? 11.736 -12.279 -5.020 1.00 77.31 182 ILE A CA 1
ATOM 1378 C C . ILE A 1 182 ? 10.473 -12.599 -4.212 1.00 77.31 182 ILE A C 1
ATOM 1380 O O . ILE A 1 182 ? 10.410 -13.645 -3.567 1.00 77.31 182 ILE A O 1
ATOM 1384 N N . GLN A 1 183 ? 9.449 -11.748 -4.264 1.00 74.56 183 GLN A N 1
ATOM 1385 C CA . GLN A 1 183 ? 8.171 -11.987 -3.589 1.00 74.56 183 GLN A CA 1
ATOM 1386 C C . GLN A 1 183 ? 7.476 -13.249 -4.109 1.00 74.56 183 GLN A C 1
ATOM 1388 O O . GLN A 1 183 ? 6.947 -14.027 -3.315 1.00 74.56 183 GLN A O 1
ATOM 1393 N N . PHE A 1 184 ? 7.522 -13.494 -5.416 1.00 74.38 184 PHE A N 1
ATOM 1394 C CA . PHE A 1 184 ? 6.948 -14.687 -6.023 1.00 74.38 184 PHE A CA 1
ATOM 1395 C C . PHE A 1 184 ? 7.638 -15.975 -5.528 1.00 74.38 184 PHE A C 1
ATOM 1397 O O . PHE A 1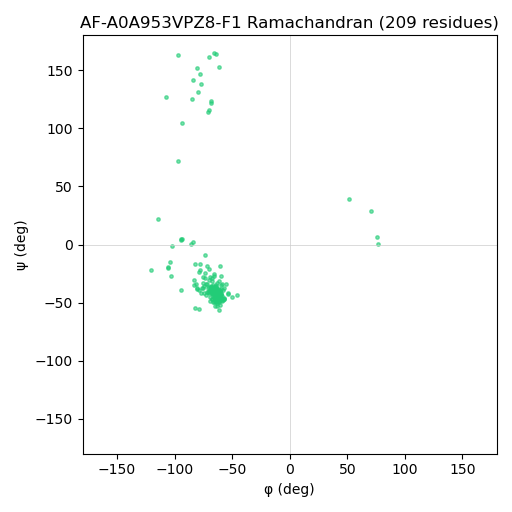 184 ? 6.970 -16.878 -5.009 1.00 74.38 184 PHE A O 1
ATOM 1404 N N . PHE A 1 185 ? 8.973 -16.045 -5.615 1.00 69.38 185 PHE A N 1
ATOM 1405 C CA . PHE A 1 185 ? 9.742 -17.246 -5.255 1.00 69.38 185 PHE A CA 1
ATOM 1406 C C . PHE A 1 185 ? 9.897 -17.442 -3.734 1.00 69.38 185 PHE A C 1
ATOM 1408 O O . PHE A 1 185 ? 9.746 -18.559 -3.233 1.00 69.38 185 PHE A O 1
ATOM 1415 N N . PHE A 1 186 ? 10.164 -16.375 -2.975 1.00 67.31 186 PHE A N 1
ATOM 1416 C CA . PHE A 1 186 ? 10.472 -16.453 -1.538 1.00 67.31 186 PHE A CA 1
ATOM 1417 C C . PHE A 1 186 ? 9.313 -16.041 -0.627 1.00 67.31 186 PHE A C 1
ATOM 1419 O O . PHE A 1 186 ? 9.217 -16.543 0.495 1.00 67.31 186 PHE A O 1
ATOM 1426 N N . GLY A 1 187 ? 8.411 -15.176 -1.093 1.00 61.75 187 GLY A N 1
ATOM 1427 C CA . GLY A 1 187 ? 7.239 -14.754 -0.320 1.00 61.75 187 GLY A CA 1
ATOM 1428 C C . GLY A 1 187 ? 6.184 -15.855 -0.183 1.00 61.75 187 GLY A C 1
ATOM 1429 O O . GLY A 1 187 ? 5.555 -15.979 0.867 1.00 61.75 187 GLY A O 1
ATOM 1430 N N . SER A 1 188 ? 6.020 -16.712 -1.197 1.00 54.03 188 SER A N 1
ATOM 1431 C CA . SER A 1 188 ? 5.062 -17.828 -1.137 1.00 54.03 188 SER A CA 1
ATOM 1432 C C . SER A 1 188 ? 5.611 -19.075 -0.423 1.00 54.03 188 SER A C 1
ATOM 1434 O O . SER A 1 188 ? 4.851 -19.785 0.243 1.00 54.03 188 SER A O 1
ATOM 1436 N N . SER A 1 189 ? 6.926 -19.309 -0.495 1.00 53.22 189 SER A N 1
ATOM 1437 C CA . SER A 1 189 ? 7.572 -20.525 0.019 1.00 53.22 189 SER A CA 1
ATOM 1438 C C . SER A 1 189 ? 7.640 -20.580 1.548 1.00 53.22 189 SER A C 1
ATOM 1440 O O . SER A 1 189 ? 7.319 -21.610 2.140 1.00 53.22 189 SER A O 1
ATOM 1442 N N . LYS A 1 190 ? 7.989 -19.468 2.211 1.00 47.94 190 LYS A N 1
ATOM 1443 C CA . LYS A 1 190 ? 8.198 -19.443 3.672 1.00 47.94 190 LYS A CA 1
ATOM 1444 C C . LYS A 1 190 ? 6.890 -19.631 4.457 1.00 47.94 190 LYS A C 1
ATOM 1446 O O . LYS A 1 190 ? 6.824 -20.410 5.401 1.00 47.94 190 LYS A O 1
ATOM 1451 N N . GLY A 1 191 ? 5.804 -19.002 4.001 1.00 53.75 191 GLY A N 1
ATOM 1452 C CA . GLY A 1 191 ? 4.490 -19.140 4.641 1.00 53.75 191 GLY A CA 1
ATOM 1453 C C . GLY A 1 191 ? 3.854 -20.527 4.474 1.00 53.75 191 GLY A C 1
ATOM 1454 O O . GLY A 1 191 ? 3.071 -20.944 5.325 1.00 53.75 191 GLY A O 1
ATOM 1455 N N . SER A 1 192 ? 4.171 -21.255 3.396 1.00 49.47 192 SER A N 1
ATOM 1456 C CA . SER A 1 192 ? 3.653 -22.614 3.174 1.00 49.47 192 SER A CA 1
ATOM 1457 C C . SER A 1 192 ? 4.427 -23.667 3.969 1.00 49.47 192 SER A C 1
ATOM 1459 O O . SER A 1 192 ? 3.813 -24.599 4.493 1.00 49.47 192 SER A O 1
ATOM 1461 N N . SER A 1 193 ? 5.753 -23.526 4.093 1.00 53.34 193 SER A N 1
ATOM 1462 C CA . SER A 1 193 ? 6.570 -24.435 4.906 1.00 53.34 193 SER A CA 1
ATOM 1463 C C . SER A 1 193 ? 6.245 -24.315 6.393 1.00 53.34 193 SER A C 1
ATOM 1465 O O . SER A 1 193 ? 6.106 -25.333 7.067 1.00 53.34 193 SER A O 1
ATOM 1467 N N . ASP A 1 194 ? 6.056 -23.090 6.890 1.00 63.44 194 ASP A N 1
ATOM 1468 C CA . ASP A 1 194 ? 5.779 -22.852 8.309 1.00 63.44 194 ASP A CA 1
ATOM 1469 C C . ASP A 1 194 ? 4.374 -23.336 8.695 1.00 63.44 194 ASP A C 1
ATOM 1471 O O . ASP A 1 194 ? 4.215 -24.005 9.714 1.00 63.44 194 ASP A O 1
ATOM 1475 N N . LYS A 1 195 ? 3.365 -23.128 7.833 1.00 60.31 195 LYS A N 1
ATOM 1476 C CA . LYS A 1 195 ? 2.014 -23.682 8.045 1.00 60.31 195 LYS A CA 1
ATOM 1477 C C . LYS A 1 195 ? 1.987 -25.210 8.013 1.00 60.31 195 LYS A C 1
ATOM 1479 O O . LYS A 1 195 ? 1.274 -25.809 8.809 1.00 60.31 195 LYS A O 1
ATOM 1484 N N . SER A 1 196 ? 2.765 -25.835 7.128 1.00 68.06 196 SER A N 1
ATOM 1485 C CA . SER A 1 196 ? 2.847 -27.302 7.053 1.00 68.06 196 SER A CA 1
ATOM 1486 C C . SER A 1 196 ? 3.501 -27.886 8.306 1.00 68.06 196 SER A C 1
ATOM 1488 O O . SER A 1 196 ? 2.987 -28.849 8.864 1.00 68.06 196 SER A O 1
ATOM 1490 N N . ARG A 1 197 ? 4.567 -27.244 8.806 1.00 72.06 197 ARG A N 1
ATOM 1491 C CA . ARG A 1 197 ? 5.221 -27.624 10.067 1.00 72.06 197 ARG A CA 1
ATOM 1492 C C . ARG A 1 197 ? 4.307 -27.454 11.277 1.00 72.06 197 ARG A C 1
ATOM 1494 O O . ARG A 1 197 ? 4.262 -28.342 12.116 1.00 72.06 197 ARG A O 1
ATOM 1501 N N . MET A 1 198 ? 3.558 -26.352 11.359 1.00 74.44 198 MET A N 1
ATOM 1502 C CA . MET A 1 198 ? 2.588 -26.150 12.443 1.00 74.44 198 MET A CA 1
ATOM 1503 C C . MET A 1 198 ? 1.460 -2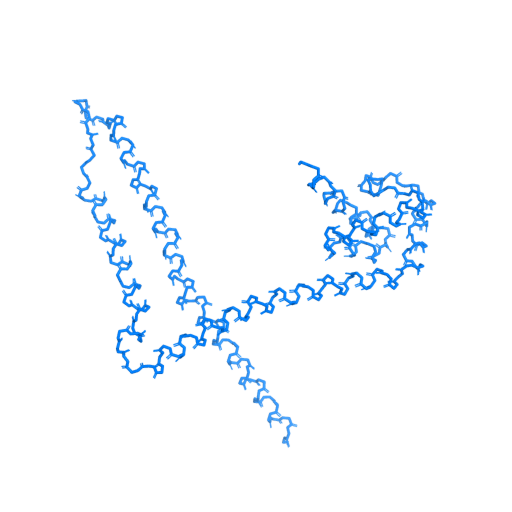7.187 12.404 1.00 74.44 198 MET A C 1
ATOM 1505 O O . MET A 1 198 ? 1.065 -27.685 13.452 1.00 74.44 198 MET A O 1
ATOM 1509 N N . LEU A 1 199 ? 0.955 -27.540 11.215 1.00 78.31 199 LEU A N 1
ATOM 1510 C CA . LEU A 1 199 ? -0.049 -28.600 11.078 1.00 78.31 199 LEU A CA 1
ATOM 1511 C C . LEU A 1 199 ? 0.495 -29.959 11.530 1.00 78.31 199 LEU A C 1
ATOM 1513 O O . LEU A 1 199 ? -0.193 -30.689 12.235 1.00 78.31 199 LEU A O 1
ATOM 1517 N N . GLU A 1 200 ? 1.722 -30.291 11.135 1.00 84.62 200 GLU A N 1
ATOM 1518 C CA . GLU A 1 200 ? 2.380 -31.543 11.508 1.00 84.62 200 GLU A CA 1
ATOM 1519 C C . GLU A 1 200 ? 2.608 -31.633 13.025 1.00 84.62 200 GLU A C 1
ATOM 1521 O O . GLU A 1 200 ? 2.334 -32.668 13.632 1.00 84.62 200 GLU A O 1
ATOM 1526 N N . ASP A 1 201 ? 3.005 -30.528 13.660 1.00 86.62 201 ASP A N 1
ATOM 1527 C CA . ASP A 1 201 ? 3.199 -30.456 15.111 1.00 86.62 201 ASP A CA 1
ATOM 1528 C C . ASP A 1 201 ? 1.865 -30.526 15.884 1.00 86.62 201 ASP A C 1
ATOM 1530 O O . ASP A 1 201 ? 1.764 -31.201 16.912 1.00 86.62 201 ASP A O 1
ATOM 1534 N N . LEU A 1 202 ? 0.794 -29.922 15.352 1.00 84.19 202 LEU A N 1
ATOM 1535 C CA . LEU A 1 202 ? -0.566 -30.040 15.897 1.00 84.19 202 LEU A CA 1
ATOM 1536 C C . LEU A 1 202 ? -1.126 -31.466 15.777 1.00 84.19 202 LEU A C 1
ATOM 1538 O O . LEU A 1 202 ? -1.721 -31.978 16.724 1.00 84.19 202 LEU A O 1
ATOM 1542 N N . ILE A 1 203 ? -0.911 -32.140 14.645 1.00 86.19 203 ILE A N 1
ATOM 1543 C CA . ILE A 1 203 ? -1.316 -33.544 14.462 1.00 86.19 203 ILE A CA 1
ATOM 1544 C C . ILE A 1 203 ? -0.534 -34.445 15.423 1.00 86.19 203 ILE A C 1
ATOM 1546 O O . ILE A 1 203 ? -1.114 -35.321 16.067 1.00 86.19 203 ILE A O 1
ATOM 1550 N N . ARG A 1 204 ? 0.772 -34.207 15.574 1.00 81.19 204 ARG A N 1
ATOM 1551 C CA . ARG A 1 204 ? 1.632 -34.977 16.478 1.00 81.19 204 ARG A CA 1
ATOM 1552 C C . ARG A 1 204 ? 1.236 -34.794 17.942 1.00 81.19 204 ARG A C 1
ATOM 1554 O O . ARG A 1 204 ? 1.163 -35.774 18.679 1.00 81.19 204 ARG A O 1
ATOM 1561 N N . THR A 1 205 ? 0.945 -33.567 18.365 1.00 83.19 205 THR A N 1
ATOM 1562 C CA . THR A 1 205 ? 0.481 -33.279 19.734 1.00 83.19 205 THR A CA 1
ATOM 1563 C C . THR A 1 205 ? -0.918 -33.831 20.005 1.00 83.19 205 THR A C 1
ATOM 1565 O O . THR A 1 205 ? -1.154 -34.339 21.100 1.00 83.19 205 THR A O 1
ATOM 1568 N N . ALA A 1 206 ? -1.820 -33.825 19.019 1.00 75.69 206 ALA A N 1
ATOM 1569 C CA . ALA A 1 206 ? -3.129 -34.467 19.134 1.00 75.69 206 ALA A CA 1
ATOM 1570 C C . ALA A 1 206 ? -3.017 -35.997 19.286 1.00 75.69 206 ALA A C 1
ATOM 1572 O O . ALA A 1 206 ? -3.641 -36.569 20.176 1.00 75.69 206 ALA A O 1
ATOM 1573 N N . GLN A 1 207 ? -2.158 -36.654 18.500 1.00 76.44 207 GLN A N 1
ATOM 1574 C CA . GLN A 1 207 ? -1.947 -38.109 18.571 1.00 76.44 207 GLN A CA 1
ATOM 1575 C C . GLN A 1 207 ? -1.277 -38.579 19.869 1.00 76.44 207 GLN A C 1
ATOM 1577 O O . GLN A 1 207 ? -1.504 -39.705 20.307 1.00 76.44 207 GLN A O 1
ATOM 1582 N N . VAL A 1 208 ? -0.453 -37.736 20.496 1.00 72.88 208 VAL A N 1
ATOM 1583 C CA . VAL A 1 208 ? 0.159 -38.030 21.803 1.00 72.88 208 VAL A CA 1
ATOM 1584 C C . VAL A 1 208 ? -0.859 -37.916 22.942 1.00 72.88 208 VAL A C 1
ATOM 1586 O O . VAL A 1 208 ? -0.683 -38.556 23.970 1.00 72.88 208 VAL A O 1
ATOM 1589 N N . ARG A 1 209 ? -1.933 -37.137 22.768 1.00 61.28 209 ARG A N 1
ATOM 1590 C CA . ARG A 1 209 ? -2.965 -36.922 23.794 1.00 61.28 209 ARG A CA 1
ATOM 1591 C C . ARG A 1 209 ? -4.024 -38.032 23.855 1.00 61.28 209 ARG A C 1
ATOM 1593 O O . ARG A 1 209 ? -4.742 -38.106 24.844 1.00 61.28 209 ARG A O 1
ATOM 1600 N N . GLU A 1 210 ? -4.124 -38.861 22.813 1.00 55.84 210 GLU A N 1
ATOM 1601 C CA . GLU A 1 210 ? -5.041 -40.014 22.730 1.00 55.84 210 GLU A CA 1
ATOM 1602 C C . GLU A 1 210 ? -4.406 -41.356 23.156 1.00 55.84 210 GLU A C 1
ATOM 1604 O O . GLU A 1 210 ? -5.053 -42.400 23.053 1.00 55.84 210 GLU A O 1
ATOM 1609 N N . ARG A 1 211 ? -3.158 -41.357 23.642 1.00 46.69 211 ARG A N 1
ATOM 1610 C CA . ARG A 1 211 ? -2.496 -42.529 24.244 1.00 46.69 211 ARG A CA 1
ATOM 1611 C C . ARG A 1 211 ? -2.266 -42.327 25.733 1.00 46.69 211 ARG A C 1
ATOM 1613 O O . ARG A 1 211 ? -2.309 -43.351 26.446 1.00 46.69 211 ARG A O 1
#

Secondary structure (DSSP, 8-state):
--HHHHHHHHHHHHHHHHHTT-HHHHHHHHHS-HHHHHHHHHHHHHHH---HHHHHTT-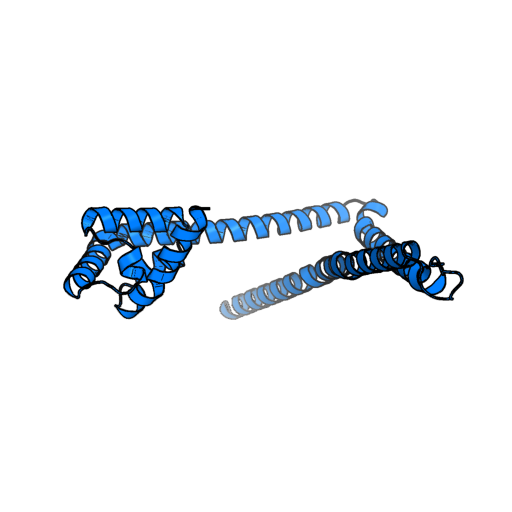--HHHHHHHHHHHHHTHHHHHHHHHHHHHHHHHHHHHHHHHHHHHHHHHHHHHHS--HHHHHHHHHHHHHHHHHHHHHHHIIIII----B-TTSSBPHHHHHHHHHHHHHHHHIIIIIHHHHHIIIIIHHHHHHHHHHHHHHHHHHHHHHT-